Protein AF-A0A3C0MHI8-F1 (afdb_monomer)

Solvent-accessible surface area (backbone atoms only — not comparable to full-atom values): 13900 Å² total; per-residue (Å²): 132,86,78,84,75,55,67,68,89,82,46,74,68,57,52,53,50,51,51,52,52,51,48,51,51,51,50,50,35,52,46,43,55,56,46,46,33,76,76,32,76,75,51,56,74,52,56,72,67,58,42,49,32,51,25,28,45,53,48,22,56,50,43,48,51,53,61,63,41,38,61,28,46,33,71,72,36,72,86,34,42,72,59,50,74,49,43,63,60,55,48,36,50,30,37,54,37,38,47,49,18,53,54,50,44,42,50,74,77,23,62,86,48,97,51,58,46,80,57,36,52,68,56,78,52,56,35,81,86,39,78,90,34,38,43,31,57,47,32,43,52,54,22,49,53,50,40,47,55,48,42,75,50,59,34,52,59,43,64,75,72,47,52,73,67,57,52,50,54,58,62,56,44,54,61,55,28,48,54,28,42,54,49,20,52,51,44,47,39,66,67,47,96,67,76,42,62,60,59,44,50,53,51,53,48,51,48,52,49,49,52,46,43,46,50,52,30,49,65,72,42,40,68,60,51,53,50,53,53,47,39,50,73,74,70,49,76,90,86,67,61,75,87,76,55,67,84,93,65,88,125

Structure (mmCIF, N/CA/C/O backbone):
data_AF-A0A3C0MHI8-F1
#
_entry.id   AF-A0A3C0MHI8-F1
#
loop_
_atom_site.group_PDB
_atom_site.id
_atom_site.type_symbol
_atom_site.label_atom_id
_atom_site.label_alt_id
_atom_site.label_comp_id
_atom_site.label_asym_id
_atom_site.label_entity_id
_atom_site.label_seq_id
_atom_site.pdbx_PDB_ins_code
_atom_site.Cartn_x
_atom_site.Cartn_y
_atom_site.Cartn_z
_atom_site.occupancy
_atom_site.B_iso_or_equiv
_atom_site.auth_seq_id
_atom_site.auth_comp_id
_atom_site.auth_asym_id
_atom_site.auth_atom_id
_atom_site.pdbx_PDB_model_num
ATOM 1 N N . MET A 1 1 ? -19.779 -29.620 17.148 1.00 41.47 1 MET A N 1
ATOM 2 C CA . MET A 1 1 ? -20.504 -28.854 16.112 1.00 41.47 1 MET A CA 1
ATOM 3 C C . MET A 1 1 ? -19.468 -28.251 15.181 1.00 41.47 1 MET A C 1
ATOM 5 O O . MET A 1 1 ? -18.627 -27.506 15.665 1.00 41.47 1 MET A O 1
ATOM 9 N N . ALA A 1 2 ? -19.455 -28.626 13.901 1.00 49.22 2 ALA A N 1
ATOM 10 C CA . ALA A 1 2 ? -18.571 -27.992 12.925 1.00 49.22 2 ALA A CA 1
ATOM 11 C C . ALA A 1 2 ? -19.056 -26.552 12.715 1.00 49.22 2 ALA A C 1
ATOM 13 O O . ALA A 1 2 ? -20.189 -26.343 12.285 1.00 49.22 2 ALA A O 1
ATOM 14 N N . ALA A 1 3 ? -18.247 -25.563 13.089 1.00 61.94 3 ALA A N 1
ATOM 15 C CA . ALA A 1 3 ? -18.575 -24.169 12.831 1.00 61.94 3 ALA A CA 1
ATOM 16 C C . ALA A 1 3 ? -18.637 -23.953 11.310 1.00 61.94 3 ALA A C 1
ATOM 18 O O . ALA A 1 3 ? -17.661 -24.193 10.602 1.00 61.94 3 ALA A O 1
ATOM 19 N N . THR A 1 4 ? -19.783 -23.518 10.785 1.00 74.00 4 THR A N 1
ATOM 20 C CA . THR A 1 4 ? -19.895 -23.072 9.391 1.00 74.00 4 THR A CA 1
ATOM 21 C C . THR A 1 4 ? -19.130 -21.765 9.227 1.00 74.00 4 THR A C 1
ATOM 23 O O . THR A 1 4 ? -19.640 -20.692 9.553 1.00 74.00 4 THR A O 1
ATOM 26 N N . TYR A 1 5 ? -17.898 -21.849 8.731 1.00 73.19 5 TYR A N 1
ATOM 27 C CA . TYR A 1 5 ? -17.107 -20.675 8.384 1.00 73.19 5 TYR A CA 1
ATOM 28 C C . TYR A 1 5 ? -17.676 -20.022 7.121 1.00 73.19 5 TYR A C 1
ATOM 30 O O . TYR A 1 5 ? -17.766 -20.649 6.067 1.00 73.19 5 TYR A O 1
ATOM 38 N N . LYS A 1 6 ? -18.040 -18.742 7.216 1.00 76.25 6 LYS A N 1
ATOM 39 C CA . LYS A 1 6 ? -18.243 -17.885 6.044 1.00 76.25 6 LYS A CA 1
ATOM 40 C C . LYS A 1 6 ? -16.972 -17.075 5.839 1.00 76.25 6 LYS A C 1
ATOM 42 O O . LYS A 1 6 ? -16.498 -16.451 6.780 1.00 76.25 6 LYS A O 1
ATOM 47 N N . ALA A 1 7 ? -16.431 -17.081 4.621 1.00 73.44 7 ALA A N 1
ATOM 48 C CA . ALA A 1 7 ? -15.227 -16.311 4.304 1.00 73.44 7 ALA A CA 1
ATOM 49 C C . ALA A 1 7 ? -15.448 -14.806 4.533 1.00 73.44 7 ALA A C 1
ATOM 51 O O . ALA A 1 7 ? -14.591 -14.135 5.105 1.00 73.44 7 ALA A O 1
ATOM 52 N N . ILE A 1 8 ? -16.619 -14.301 4.120 1.00 81.06 8 ILE A N 1
ATOM 53 C CA . ILE A 1 8 ? -17.026 -12.904 4.279 1.00 81.06 8 ILE A CA 1
ATOM 54 C C . ILE A 1 8 ? -18.501 -12.853 4.693 1.00 81.06 8 ILE A C 1
ATOM 56 O O . ILE A 1 8 ? -19.385 -13.344 3.987 1.00 81.06 8 ILE A O 1
ATOM 60 N N . GLY A 1 9 ? -18.790 -12.220 5.831 1.00 83.69 9 GLY A N 1
ATOM 61 C CA . GLY A 1 9 ? -20.155 -11.850 6.215 1.00 83.69 9 GLY A CA 1
ATOM 62 C C . GLY A 1 9 ? -20.641 -10.628 5.433 1.00 83.69 9 GLY A C 1
ATOM 63 O O . GLY A 1 9 ? -20.550 -9.512 5.950 1.00 83.69 9 GLY A O 1
ATOM 64 N N . TRP A 1 10 ? -21.093 -10.827 4.192 1.00 88.94 10 TRP A N 1
ATOM 65 C CA . TRP A 1 10 ? -21.582 -9.759 3.312 1.00 88.94 10 TRP A CA 1
ATOM 66 C C . TRP A 1 10 ? -22.812 -9.048 3.884 1.00 88.94 10 TRP A C 1
ATOM 68 O O . TRP A 1 10 ? -23.744 -9.676 4.380 1.00 88.94 10 TRP A O 1
ATOM 78 N N . ASN A 1 11 ? -22.815 -7.720 3.787 1.00 92.06 11 ASN A N 1
ATOM 79 C CA . ASN A 1 11 ? -23.959 -6.867 4.093 1.00 92.06 11 ASN A CA 1
ATOM 80 C C . ASN A 1 11 ? -23.954 -5.652 3.149 1.00 92.06 11 ASN A C 1
ATOM 82 O O . ASN A 1 11 ? -22.957 -5.393 2.472 1.00 92.06 11 ASN A O 1
ATOM 86 N N . ARG A 1 12 ? -25.050 -4.886 3.120 1.00 92.56 12 ARG A N 1
ATOM 87 C CA . ARG A 1 12 ? -25.186 -3.727 2.222 1.00 92.56 12 ARG A CA 1
ATOM 88 C C . ARG A 1 12 ? -24.066 -2.691 2.397 1.00 92.56 12 ARG A C 1
ATOM 90 O O . ARG A 1 12 ? -23.592 -2.153 1.405 1.00 92.56 12 ARG A O 1
ATOM 97 N N . HIS A 1 13 ? -23.623 -2.437 3.628 1.00 90.31 13 HIS A N 1
ATOM 98 C CA . HIS A 1 13 ? -22.564 -1.463 3.913 1.00 90.31 13 HIS A CA 1
ATOM 99 C C . HIS A 1 13 ? -21.211 -1.898 3.341 1.00 90.31 13 HIS A C 1
ATOM 101 O O . HIS A 1 13 ? -20.532 -1.082 2.729 1.00 90.31 13 HIS A O 1
ATOM 107 N N . LYS A 1 14 ? -20.846 -3.180 3.477 1.00 91.88 14 LYS A N 1
ATOM 108 C CA . LYS A 1 14 ? -19.620 -3.745 2.889 1.00 91.88 14 LYS A CA 1
ATOM 109 C C . LYS A 1 14 ? -19.639 -3.683 1.368 1.00 91.88 14 LYS A C 1
ATOM 111 O O . LYS A 1 14 ? -18.651 -3.296 0.768 1.00 91.88 14 LYS A O 1
ATOM 116 N N . VAL A 1 15 ? -20.780 -4.001 0.754 1.00 93.81 15 VAL A N 1
ATOM 117 C CA . VAL A 1 15 ? -20.927 -3.921 -0.706 1.00 93.81 15 VAL A CA 1
ATOM 118 C C . VAL A 1 15 ? -20.762 -2.482 -1.195 1.00 93.81 15 VAL A C 1
ATOM 120 O O . VAL A 1 15 ? -20.009 -2.245 -2.129 1.00 93.81 15 VAL A O 1
ATOM 123 N N . ILE A 1 16 ? -21.420 -1.509 -0.554 1.00 94.75 16 ILE A N 1
ATOM 124 C CA . ILE A 1 16 ? -21.272 -0.089 -0.916 1.00 94.75 16 ILE A CA 1
ATOM 125 C C . ILE A 1 16 ? -19.822 0.366 -0.731 1.00 94.75 16 ILE A C 1
ATOM 127 O O . ILE A 1 16 ? -19.279 1.041 -1.600 1.00 94.75 16 ILE A O 1
ATOM 131 N N . TYR A 1 17 ? -19.195 -0.020 0.380 1.00 94.12 17 TYR A N 1
ATOM 132 C CA . TYR A 1 17 ? -17.798 0.291 0.656 1.00 94.12 17 TYR A CA 1
ATOM 133 C C . TYR A 1 17 ? -16.868 -0.242 -0.442 1.00 94.12 17 TYR A C 1
ATOM 135 O O . TYR A 1 17 ? -16.081 0.524 -0.996 1.00 94.12 17 TYR A O 1
ATOM 143 N N . ASP A 1 18 ? -17.007 -1.519 -0.805 1.00 95.31 18 ASP A N 1
ATOM 144 C CA . ASP A 1 18 ? -16.190 -2.154 -1.840 1.00 95.31 18 ASP A CA 1
ATOM 145 C C . ASP A 1 18 ? -16.431 -1.518 -3.214 1.00 95.31 18 ASP A C 1
ATOM 147 O O . ASP A 1 18 ? -15.477 -1.268 -3.944 1.00 95.31 18 ASP A O 1
ATOM 151 N N . LEU A 1 19 ? -17.679 -1.178 -3.553 1.00 96.88 19 LEU A N 1
ATOM 152 C CA . LEU A 1 19 ? -18.002 -0.476 -4.799 1.00 96.88 19 LEU A CA 1
ATOM 153 C C . LEU A 1 19 ? -17.362 0.915 -4.863 1.00 96.88 19 LEU A C 1
ATOM 155 O O . LEU A 1 19 ? -16.818 1.282 -5.903 1.00 96.88 19 LEU A O 1
ATOM 159 N N . ILE A 1 20 ? -17.395 1.682 -3.768 1.00 96.56 20 ILE A N 1
ATOM 160 C CA . ILE A 1 20 ? -16.737 2.995 -3.695 1.00 96.56 20 ILE A CA 1
ATOM 161 C C . ILE A 1 20 ? -15.225 2.831 -3.854 1.00 96.56 20 ILE A C 1
ATOM 163 O O . ILE A 1 20 ? -14.617 3.552 -4.642 1.00 96.56 20 ILE A O 1
ATOM 167 N N . ALA A 1 21 ? -14.622 1.871 -3.148 1.00 96.62 21 ALA A N 1
ATOM 168 C CA . ALA A 1 21 ? -13.187 1.622 -3.216 1.00 96.62 21 ALA A CA 1
ATOM 169 C C . ALA A 1 21 ? -12.750 1.194 -4.628 1.00 96.62 21 ALA A C 1
ATOM 171 O O . ALA A 1 21 ? -11.807 1.762 -5.175 1.00 96.62 21 ALA A O 1
ATOM 172 N N . LEU A 1 22 ? -13.475 0.263 -5.257 1.00 97.88 22 LEU A N 1
ATOM 173 C CA . LEU A 1 22 ? -13.226 -0.180 -6.632 1.00 97.88 22 LEU A CA 1
ATOM 174 C C . LEU A 1 22 ? -13.403 0.953 -7.645 1.00 97.88 22 LEU A C 1
ATOM 176 O O . LEU A 1 22 ? -12.579 1.105 -8.543 1.00 97.88 22 LEU A O 1
ATOM 180 N N . THR A 1 23 ? -14.439 1.780 -7.481 1.00 98.19 23 THR A N 1
ATOM 181 C CA . THR A 1 23 ? -14.654 2.958 -8.333 1.00 98.19 23 THR A CA 1
ATOM 182 C C . THR A 1 23 ? -13.503 3.949 -8.178 1.00 98.19 23 THR A C 1
ATOM 184 O O . THR A 1 23 ? -12.984 4.434 -9.176 1.00 98.19 23 THR A O 1
ATOM 187 N N . GLY A 1 24 ? -13.050 4.209 -6.948 1.00 98.00 24 GLY A N 1
ATOM 188 C CA . GLY A 1 24 ? -11.897 5.068 -6.677 1.00 98.00 24 GLY A CA 1
ATOM 189 C C . GLY A 1 24 ? -10.612 4.554 -7.330 1.00 98.00 24 GLY A C 1
ATOM 190 O O . GLY A 1 24 ? -9.899 5.333 -7.953 1.00 98.00 24 GLY A O 1
ATOM 191 N N . VAL A 1 25 ? -10.353 3.244 -7.263 1.00 98.44 25 VAL A N 1
ATOM 192 C CA . VAL A 1 25 ? -9.218 2.608 -7.955 1.00 98.44 25 VAL A CA 1
ATOM 193 C C . VAL A 1 25 ? -9.339 2.751 -9.472 1.00 98.44 25 VAL A C 1
ATOM 195 O O . VAL A 1 25 ? -8.381 3.166 -10.120 1.00 98.44 25 VAL A O 1
ATOM 198 N N . GLY A 1 26 ? -10.513 2.471 -10.043 1.00 98.12 26 GLY A N 1
ATOM 199 C CA . GLY A 1 26 ? -10.755 2.617 -11.480 1.00 98.12 26 GLY A CA 1
ATOM 200 C C . GLY A 1 26 ? -10.576 4.057 -11.966 1.00 98.12 26 GLY A C 1
ATOM 201 O O . GLY A 1 26 ? -9.922 4.284 -12.982 1.00 98.12 26 GLY A O 1
ATOM 202 N N . LEU A 1 27 ? -11.091 5.035 -11.214 1.00 98.25 27 LEU A N 1
ATOM 203 C CA . LEU A 1 27 ? -10.912 6.460 -11.502 1.00 98.25 27 LEU A CA 1
ATOM 204 C C . LEU A 1 27 ? -9.451 6.893 -11.369 1.00 98.25 27 LEU A C 1
ATOM 206 O O . LEU A 1 27 ? -8.978 7.655 -12.206 1.00 98.25 27 LEU A O 1
ATOM 210 N N . TYR A 1 28 ? -8.730 6.400 -10.358 1.00 97.62 28 TYR A N 1
ATOM 211 C CA . TYR A 1 28 ? -7.308 6.693 -10.189 1.00 97.62 28 TYR A CA 1
ATOM 212 C C . TYR A 1 28 ? -6.501 6.171 -11.379 1.00 97.62 28 TYR A C 1
ATOM 214 O O . TYR A 1 28 ? -5.759 6.930 -11.992 1.00 97.62 28 TYR A O 1
ATOM 222 N N . ILE A 1 29 ? -6.669 4.894 -11.738 1.00 97.25 29 ILE A N 1
ATOM 223 C CA . ILE A 1 29 ? -5.927 4.265 -12.839 1.00 97.25 29 ILE A CA 1
ATOM 224 C C . ILE A 1 29 ? -6.293 4.920 -14.175 1.00 97.25 29 ILE A C 1
ATOM 226 O O . ILE A 1 29 ? -5.404 5.312 -14.926 1.00 97.25 29 ILE A O 1
ATOM 230 N N . GLY A 1 30 ? -7.587 5.090 -14.462 1.00 96.19 30 GLY A N 1
ATOM 231 C CA . GLY A 1 30 ? -8.049 5.727 -15.697 1.00 96.19 30 GLY A CA 1
ATOM 232 C C . GLY A 1 30 ? -7.589 7.181 -15.805 1.00 96.19 30 GLY A C 1
ATOM 233 O O . GLY A 1 30 ? -7.082 7.593 -16.845 1.00 96.19 30 GLY A O 1
ATOM 234 N N . GLY A 1 31 ? -7.688 7.937 -14.709 1.00 95.88 31 GLY A N 1
ATOM 235 C CA . GLY A 1 31 ? -7.167 9.296 -14.620 1.00 95.88 31 GLY A CA 1
ATOM 236 C C . GLY A 1 31 ? -5.658 9.347 -14.841 1.00 95.88 31 GLY A C 1
ATOM 237 O O . GLY A 1 31 ? -5.197 10.174 -15.615 1.00 95.88 31 GLY A O 1
ATOM 238 N N . PHE A 1 32 ? -4.890 8.437 -14.241 1.00 93.56 32 PHE A N 1
ATOM 239 C CA . PHE A 1 32 ? -3.441 8.373 -14.426 1.00 93.56 32 PHE A CA 1
ATOM 240 C C . PHE A 1 32 ? -3.069 8.110 -15.890 1.00 93.56 32 PHE A C 1
ATOM 242 O O . PHE A 1 32 ? -2.252 8.837 -16.450 1.00 93.56 32 PHE A O 1
ATOM 249 N N . VAL A 1 33 ? -3.690 7.115 -16.527 1.00 93.56 33 VAL A N 1
ATOM 250 C CA . VAL A 1 33 ? -3.387 6.728 -17.916 1.00 93.56 33 VAL A CA 1
ATOM 251 C C . VAL A 1 33 ? -3.787 7.818 -18.915 1.00 93.56 33 VAL A C 1
ATOM 253 O O . VAL A 1 33 ? -3.096 8.005 -19.910 1.00 93.56 33 VAL A O 1
ATOM 256 N N . VAL A 1 34 ? -4.868 8.561 -18.655 1.00 93.00 34 VAL A N 1
ATOM 257 C CA . VAL A 1 34 ? -5.340 9.635 -19.547 1.00 93.00 34 VAL A CA 1
ATOM 258 C C . VAL A 1 34 ? -4.605 10.951 -19.298 1.00 93.00 34 VAL A C 1
ATOM 260 O O . VAL A 1 34 ? -4.134 11.582 -20.239 1.00 93.00 34 VAL A O 1
ATOM 263 N N . LEU A 1 35 ? -4.489 11.387 -18.042 1.00 91.81 35 LEU A N 1
ATOM 264 C CA . LEU A 1 35 ? -3.952 12.708 -17.709 1.00 91.81 35 LEU A CA 1
ATOM 265 C C . LEU A 1 35 ? -2.431 12.775 -17.858 1.00 91.81 35 LEU A C 1
ATOM 267 O O . LEU A 1 35 ? -1.922 13.807 -18.281 1.00 91.81 35 LEU A O 1
ATOM 271 N N . THR A 1 36 ? -1.699 11.700 -17.552 1.00 89.31 36 THR A N 1
ATOM 272 C CA . THR A 1 36 ? -0.228 11.686 -17.649 1.00 89.31 36 THR A CA 1
ATOM 273 C C . THR A 1 36 ? 0.285 12.076 -19.042 1.00 89.31 36 THR A C 1
ATOM 275 O O . THR A 1 36 ? 1.067 13.026 -19.113 1.00 89.31 36 THR A O 1
ATOM 278 N N . PRO A 1 37 ? -0.157 11.448 -20.149 1.00 88.44 37 PRO A N 1
ATOM 279 C CA . PRO A 1 37 ? 0.274 11.845 -21.491 1.00 88.44 37 PRO A CA 1
ATOM 280 C C . PRO A 1 37 ? -0.297 13.201 -21.939 1.00 88.44 37 PRO A C 1
ATOM 282 O O . PRO A 1 37 ? 0.320 13.878 -22.756 1.00 88.44 37 PRO A O 1
ATOM 285 N N . MET A 1 38 ? -1.449 13.632 -21.406 1.00 89.75 38 MET A N 1
ATOM 286 C CA . MET A 1 38 ? -2.011 14.959 -21.709 1.00 89.75 38 MET A CA 1
ATOM 287 C C . MET A 1 38 ? -1.215 16.100 -21.068 1.00 89.75 38 MET A C 1
ATOM 289 O O . MET A 1 38 ? -1.146 17.191 -21.630 1.00 89.75 38 MET A O 1
ATOM 293 N N . LEU A 1 39 ? -0.654 15.865 -19.881 1.00 86.88 39 LEU A N 1
ATOM 294 C CA . LEU A 1 39 ? 0.070 16.869 -19.103 1.00 86.88 39 LEU A CA 1
ATOM 295 C C . LEU A 1 39 ? 1.582 16.832 -19.352 1.00 86.88 39 LEU A C 1
ATOM 297 O O . LEU A 1 39 ? 2.243 17.848 -19.158 1.00 86.88 39 LEU A O 1
ATOM 301 N N . ASN A 1 40 ? 2.122 15.695 -19.804 1.00 82.75 40 ASN A N 1
ATOM 302 C CA . ASN A 1 40 ? 3.547 15.506 -20.060 1.00 82.75 40 ASN A CA 1
ATOM 303 C C . ASN A 1 40 ? 3.770 15.011 -21.500 1.00 82.75 40 ASN A C 1
ATOM 305 O O . ASN A 1 40 ? 3.592 13.820 -21.766 1.00 82.75 40 ASN A O 1
ATOM 309 N N . PRO A 1 41 ? 4.207 15.886 -22.427 1.00 76.56 41 PRO A N 1
ATOM 310 C CA . PRO A 1 41 ? 4.440 15.521 -23.827 1.00 76.56 41 PRO A CA 1
ATOM 311 C C . PRO A 1 41 ? 5.445 14.377 -24.019 1.00 76.56 41 PRO A C 1
ATOM 313 O O . PRO A 1 41 ? 5.330 13.612 -24.971 1.00 76.56 41 PRO A O 1
ATOM 316 N N . GLU A 1 42 ? 6.409 14.222 -23.109 1.00 75.06 42 GLU A N 1
ATOM 317 C CA . GLU A 1 42 ? 7.357 13.100 -23.130 1.00 75.06 42 GLU A CA 1
ATOM 318 C C . GLU A 1 42 ? 6.672 11.764 -22.814 1.00 75.06 42 GLU A C 1
ATOM 320 O O . GLU A 1 42 ? 6.948 10.759 -23.467 1.00 75.06 42 GLU A O 1
ATOM 325 N N . ALA A 1 43 ? 5.705 11.768 -21.890 1.00 74.06 43 ALA A N 1
ATOM 326 C CA . ALA A 1 43 ? 4.937 10.583 -21.525 1.00 74.06 43 ALA A CA 1
ATOM 327 C C . ALA A 1 43 ? 3.916 10.171 -22.598 1.00 74.06 43 ALA A C 1
ATOM 329 O O . ALA A 1 43 ? 3.446 9.035 -22.586 1.00 74.06 43 ALA A O 1
ATOM 330 N N . ALA A 1 44 ? 3.588 11.056 -23.547 1.00 71.31 44 ALA A N 1
ATOM 331 C CA . ALA A 1 44 ? 2.753 10.712 -24.699 1.00 71.31 44 ALA A CA 1
ATOM 332 C C . ALA A 1 44 ? 3.424 9.693 -25.640 1.00 71.31 44 ALA A C 1
ATOM 334 O O . ALA A 1 44 ? 2.730 9.014 -26.393 1.00 71.31 44 ALA A O 1
ATOM 335 N N . ASN A 1 45 ? 4.755 9.563 -25.576 1.00 74.38 45 ASN A N 1
ATOM 336 C CA . ASN A 1 45 ? 5.517 8.577 -26.346 1.00 74.38 45 ASN A CA 1
ATOM 337 C C . ASN A 1 45 ? 5.737 7.255 -25.586 1.00 74.38 45 ASN A C 1
ATOM 339 O O . ASN A 1 45 ? 6.313 6.319 -26.140 1.00 74.38 45 ASN A O 1
ATOM 343 N N . THR A 1 46 ? 5.297 7.166 -24.328 1.00 83.75 46 THR A N 1
ATOM 344 C CA . THR A 1 46 ? 5.394 5.948 -23.517 1.00 83.75 46 THR A CA 1
ATOM 345 C C . THR A 1 46 ? 4.336 4.939 -23.952 1.00 83.75 46 THR A C 1
ATOM 347 O O . THR A 1 46 ? 3.196 5.304 -24.245 1.00 83.75 46 THR A O 1
ATOM 350 N N . SER A 1 47 ? 4.690 3.651 -23.977 1.00 88.88 47 SER A N 1
ATOM 351 C CA . SER A 1 47 ? 3.725 2.617 -24.347 1.00 88.88 47 SER A CA 1
ATOM 352 C C . SER A 1 47 ? 2.569 2.543 -23.328 1.00 88.88 47 SER A C 1
ATOM 354 O O . SER A 1 47 ? 2.788 2.742 -22.124 1.00 88.88 47 SER A O 1
ATOM 356 N N . PRO A 1 48 ? 1.331 2.247 -23.768 1.00 89.88 48 PRO A N 1
ATOM 357 C CA . PRO A 1 48 ? 0.184 2.134 -22.868 1.00 89.88 48 PRO A CA 1
ATOM 358 C C . PRO A 1 48 ? 0.388 1.108 -21.746 1.00 89.88 48 PRO A C 1
ATOM 360 O O . PRO A 1 48 ? -0.107 1.295 -20.637 1.00 89.88 48 PRO A O 1
ATOM 363 N N . GLU A 1 49 ? 1.135 0.037 -22.010 1.00 92.50 49 GLU A N 1
ATOM 364 C CA . GLU A 1 49 ? 1.425 -1.024 -21.048 1.00 92.50 49 GLU A CA 1
ATOM 365 C C . GLU A 1 49 ? 2.283 -0.513 -19.890 1.00 92.50 49 GLU A C 1
ATOM 367 O O . GLU A 1 49 ? 1.959 -0.779 -18.732 1.00 92.50 49 GLU A O 1
ATOM 372 N N . ILE A 1 50 ? 3.318 0.284 -20.184 1.00 91.56 50 ILE A N 1
ATOM 373 C CA . ILE A 1 50 ? 4.155 0.919 -19.158 1.00 91.56 50 ILE A CA 1
ATOM 374 C C . ILE A 1 50 ? 3.309 1.895 -18.334 1.00 91.56 50 ILE A C 1
ATOM 376 O O . ILE A 1 50 ? 3.360 1.853 -17.108 1.00 91.56 50 ILE A O 1
ATOM 380 N N . LEU A 1 51 ? 2.454 2.705 -18.974 1.00 92.38 51 LEU A N 1
ATOM 381 C CA . LEU A 1 51 ? 1.554 3.616 -18.254 1.00 92.38 51 LEU A CA 1
ATOM 382 C C . LEU A 1 51 ? 0.604 2.872 -17.307 1.00 92.38 51 LEU A C 1
ATOM 384 O O . LEU A 1 51 ? 0.372 3.336 -16.191 1.00 92.38 51 LEU A O 1
ATOM 388 N N . VAL A 1 52 ? 0.074 1.717 -17.715 1.00 95.62 52 VAL A N 1
ATOM 389 C CA . VAL A 1 52 ? -0.777 0.878 -16.857 1.00 95.62 52 VAL A CA 1
ATOM 390 C C . VAL A 1 52 ? 0.022 0.277 -15.697 1.00 95.62 52 VAL A C 1
ATOM 392 O O . VAL A 1 52 ? -0.463 0.294 -14.564 1.00 95.62 52 VAL A O 1
ATOM 395 N N . ILE A 1 53 ? 1.245 -0.208 -15.937 1.00 95.75 53 ILE A N 1
ATOM 396 C CA . ILE A 1 53 ? 2.133 -0.723 -14.881 1.00 95.75 53 ILE A CA 1
ATOM 397 C C . ILE A 1 53 ? 2.428 0.371 -13.848 1.00 95.75 53 ILE A C 1
ATOM 399 O O . ILE A 1 53 ? 2.278 0.128 -12.645 1.00 95.75 53 ILE A O 1
ATOM 403 N N . SER A 1 54 ? 2.782 1.577 -14.301 1.00 93.19 54 S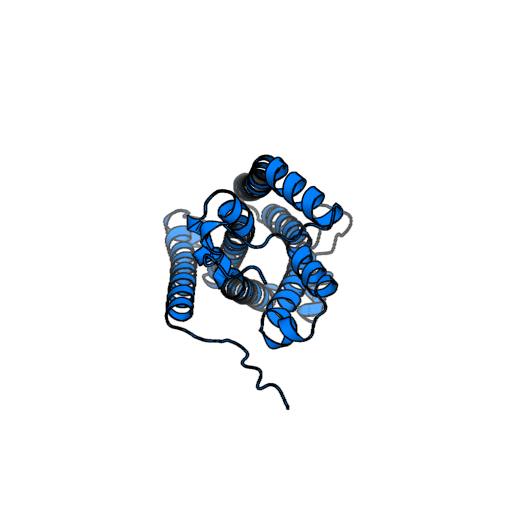ER A N 1
ATOM 404 C CA . SER A 1 54 ? 3.035 2.736 -13.440 1.00 93.19 54 SER A CA 1
ATOM 405 C C . SER A 1 54 ? 1.774 3.170 -12.689 1.00 93.19 54 SER A C 1
ATOM 407 O O . SER A 1 54 ? 1.839 3.415 -11.485 1.00 93.19 54 SER A O 1
ATOM 409 N N . ALA A 1 55 ? 0.610 3.188 -13.348 1.00 95.94 55 ALA A N 1
ATOM 410 C CA . ALA A 1 55 ? -0.668 3.522 -12.719 1.00 95.94 55 ALA A CA 1
ATOM 411 C C . ALA A 1 55 ? -1.033 2.538 -11.599 1.00 95.94 55 ALA A C 1
ATOM 413 O O . ALA A 1 55 ? -1.449 2.959 -10.520 1.00 95.94 55 ALA A O 1
ATOM 414 N N . LEU A 1 56 ? -0.857 1.232 -11.831 1.00 98.31 56 LEU A N 1
ATOM 415 C CA . LEU A 1 56 ? -1.093 0.195 -10.824 1.00 98.31 56 LEU A CA 1
ATOM 416 C C . LEU A 1 56 ? -0.126 0.335 -9.643 1.00 98.31 56 LEU A C 1
ATOM 418 O O . LEU A 1 56 ? -0.563 0.270 -8.495 1.00 98.31 56 LEU A O 1
ATOM 422 N N . GLY A 1 57 ? 1.162 0.575 -9.909 1.00 96.69 57 GLY A N 1
ATOM 423 C CA . GLY A 1 57 ? 2.177 0.776 -8.871 1.00 96.69 57 GLY A CA 1
ATOM 424 C C . GLY A 1 57 ? 1.890 2.007 -8.009 1.00 96.69 57 GLY A C 1
ATOM 425 O O . GLY A 1 57 ? 1.832 1.913 -6.781 1.00 96.69 57 GLY A O 1
ATOM 426 N N . ALA A 1 58 ? 1.608 3.146 -8.647 1.00 95.50 58 ALA A N 1
ATOM 427 C CA . ALA A 1 58 ? 1.249 4.390 -7.971 1.00 95.50 58 ALA A CA 1
ATOM 428 C C . ALA A 1 58 ? -0.062 4.255 -7.176 1.00 95.50 58 ALA A C 1
ATOM 430 O O . ALA A 1 58 ? -0.135 4.679 -6.020 1.00 95.50 58 ALA A O 1
ATOM 431 N N . CYS A 1 59 ? -1.078 3.597 -7.748 1.00 98.12 59 CYS A N 1
ATOM 432 C CA . CYS A 1 59 ? -2.349 3.341 -7.075 1.00 98.12 59 CYS A CA 1
ATOM 433 C C . CYS A 1 59 ? -2.167 2.441 -5.848 1.00 98.12 59 CYS A C 1
ATOM 435 O O . CYS A 1 59 ? -2.689 2.754 -4.780 1.00 98.12 59 CYS A O 1
ATOM 437 N N . ALA A 1 60 ? -1.391 1.359 -5.963 1.00 98.38 60 ALA A N 1
ATOM 438 C CA . ALA A 1 60 ? -1.080 0.480 -4.840 1.00 98.38 60 ALA A CA 1
ATOM 439 C C . ALA A 1 60 ? -0.343 1.238 -3.726 1.00 98.38 60 ALA A C 1
ATOM 441 O O . ALA A 1 60 ? -0.724 1.156 -2.558 1.00 98.38 60 ALA A O 1
ATOM 442 N N . PHE A 1 61 ? 0.673 2.032 -4.067 1.00 97.44 61 PHE A N 1
ATOM 443 C CA . PHE A 1 61 ? 1.414 2.801 -3.071 1.00 97.44 61 PHE A CA 1
ATOM 444 C C . PHE A 1 61 ? 0.534 3.856 -2.383 1.00 97.44 61 PHE A C 1
ATOM 446 O O . PHE A 1 61 ? 0.583 4.008 -1.159 1.00 97.44 61 PHE A O 1
ATOM 453 N N . PHE A 1 62 ? -0.342 4.525 -3.136 1.00 97.12 62 PHE A N 1
ATOM 454 C CA . PHE A 1 62 ? -1.340 5.443 -2.588 1.00 97.12 62 PHE A CA 1
ATOM 455 C C . PHE A 1 62 ? -2.343 4.730 -1.666 1.00 97.12 62 PHE A C 1
ATOM 457 O O . PHE A 1 62 ? -2.577 5.174 -0.542 1.00 97.12 62 PHE A O 1
ATOM 464 N N . LEU A 1 63 ? -2.894 3.589 -2.090 1.00 97.56 63 LEU A N 1
ATOM 465 C CA . LEU A 1 63 ? -3.795 2.775 -1.271 1.00 97.56 63 LEU A CA 1
ATOM 466 C C . LEU A 1 63 ? -3.135 2.334 0.037 1.00 97.56 63 LEU A C 1
ATOM 468 O O . LEU A 1 63 ? -3.796 2.331 1.073 1.00 97.56 63 LEU A O 1
ATOM 472 N N . LEU A 1 64 ? -1.841 2.003 0.023 1.00 97.81 64 LEU A N 1
ATOM 473 C CA . LEU A 1 64 ? -1.103 1.664 1.238 1.00 97.81 64 LEU A CA 1
ATOM 474 C C . LEU A 1 64 ? -1.045 2.840 2.220 1.00 97.81 64 LEU A C 1
ATOM 476 O O . LEU A 1 64 ? -1.283 2.637 3.411 1.00 97.81 64 LEU A O 1
ATOM 480 N N . HIS A 1 65 ? -0.816 4.066 1.741 1.00 97.75 65 HIS A N 1
ATOM 481 C CA . HIS A 1 65 ? -0.886 5.263 2.587 1.00 97.75 65 HIS A CA 1
ATOM 482 C C . HIS A 1 65 ? -2.282 5.448 3.177 1.00 97.75 65 HIS A C 1
ATOM 484 O O . HIS A 1 65 ? -2.411 5.687 4.377 1.00 97.75 65 HIS A O 1
ATOM 490 N N . VAL A 1 66 ? -3.331 5.279 2.363 1.00 96.81 66 VAL A N 1
ATOM 491 C CA . VAL A 1 66 ? -4.713 5.331 2.853 1.00 96.81 66 VAL A CA 1
ATOM 492 C C . VAL A 1 66 ? -4.905 4.293 3.956 1.00 96.81 66 VAL A C 1
ATOM 494 O O . VAL A 1 66 ? -5.308 4.662 5.052 1.00 96.81 66 VAL A O 1
ATOM 497 N N . VAL A 1 67 ? -4.551 3.025 3.722 1.00 96.56 67 VAL A N 1
ATOM 498 C CA . VAL A 1 67 ? -4.690 1.932 4.701 1.00 96.56 67 VAL A CA 1
ATOM 499 C C . VAL A 1 67 ? -3.962 2.238 6.014 1.00 96.56 67 VAL A C 1
ATOM 501 O O . VAL A 1 67 ? -4.543 2.044 7.085 1.00 96.56 67 VAL A O 1
ATOM 504 N N . LEU A 1 68 ? -2.724 2.735 5.947 1.00 97.19 68 LEU A N 1
ATOM 505 C CA . LEU A 1 68 ? -1.926 3.083 7.126 1.00 97.19 68 LEU A CA 1
ATOM 506 C C . LEU A 1 68 ? -2.500 4.288 7.883 1.00 97.19 68 LEU A C 1
ATOM 508 O O . LEU A 1 68 ? -2.486 4.293 9.111 1.00 97.19 68 LEU A O 1
ATOM 512 N N . ALA A 1 69 ? -3.086 5.262 7.184 1.00 97.62 69 ALA A N 1
ATOM 513 C CA . ALA A 1 69 ? -3.684 6.443 7.801 1.00 97.62 69 ALA A CA 1
ATOM 514 C C . ALA A 1 69 ? -4.981 6.142 8.578 1.00 97.62 69 ALA A C 1
ATOM 516 O O . ALA A 1 69 ? -5.285 6.836 9.548 1.00 97.62 69 ALA A O 1
ATOM 517 N N . ILE A 1 70 ? -5.746 5.104 8.209 1.00 95.94 70 ILE A N 1
ATOM 518 C CA . ILE A 1 70 ? -7.056 4.805 8.830 1.00 95.94 70 ILE A CA 1
ATOM 519 C C . ILE A 1 70 ? -6.946 4.609 10.345 1.00 95.94 70 ILE A C 1
ATOM 521 O O . ILE A 1 70 ? -7.788 5.098 11.096 1.00 95.94 70 ILE A O 1
ATOM 525 N N . GLY A 1 71 ? -5.923 3.880 10.799 1.00 93.94 71 GLY A N 1
ATOM 526 C CA . GLY A 1 71 ? -5.696 3.585 12.216 1.00 93.94 71 GLY A CA 1
ATOM 527 C C . GLY A 1 71 ? -5.540 4.840 13.085 1.00 93.94 71 GLY A C 1
ATOM 528 O O . GLY A 1 71 ? -6.355 5.039 13.989 1.00 93.94 71 GLY A O 1
ATOM 529 N N . PRO A 1 72 ? -4.525 5.689 12.840 1.00 95.69 72 PRO A N 1
ATOM 530 C CA . PRO A 1 72 ? -4.350 6.933 13.580 1.00 95.69 72 PRO A CA 1
ATOM 531 C C . PRO A 1 72 ? -5.524 7.902 13.388 1.00 95.69 72 PRO A C 1
ATOM 533 O O . PRO A 1 72 ? -5.976 8.486 14.368 1.00 95.69 72 PRO A O 1
ATOM 536 N N . LEU A 1 73 ? -6.093 8.022 12.183 1.00 95.88 73 LEU A N 1
ATOM 537 C CA . LEU A 1 73 ? -7.253 8.894 11.953 1.00 95.88 73 LEU A CA 1
ATOM 538 C C . LEU A 1 73 ? -8.469 8.486 12.793 1.00 95.88 73 LEU A C 1
ATOM 540 O O . LEU A 1 73 ? -9.128 9.350 13.365 1.00 95.88 73 LEU A O 1
ATOM 544 N N . ALA A 1 74 ? -8.736 7.186 12.934 1.00 94.44 74 ALA A N 1
ATOM 545 C CA . ALA A 1 74 ? -9.826 6.687 13.772 1.00 94.44 74 ALA A CA 1
ATOM 546 C C . ALA A 1 74 ? -9.594 6.901 15.276 1.00 94.44 74 ALA A C 1
ATOM 548 O O . ALA A 1 74 ? -10.563 6.960 16.029 1.00 94.44 74 ALA A O 1
ATOM 549 N N . ARG A 1 75 ? -8.334 7.037 15.717 1.00 91.50 75 ARG A N 1
ATOM 550 C CA . ARG A 1 75 ? -8.004 7.455 17.092 1.00 91.50 75 ARG A CA 1
ATOM 551 C C . ARG A 1 75 ? -8.225 8.951 17.303 1.00 91.50 75 ARG A C 1
ATOM 553 O O . ARG A 1 75 ? -8.647 9.354 18.378 1.00 91.50 75 ARG A O 1
ATOM 560 N N . LEU A 1 76 ? -7.938 9.762 16.286 1.00 92.31 76 LEU A N 1
ATOM 561 C CA . LEU A 1 76 ? -8.072 11.219 16.346 1.00 92.31 76 LEU A CA 1
ATOM 562 C C . LEU A 1 76 ? -9.518 11.694 16.166 1.00 92.31 76 LEU A C 1
ATOM 564 O O . LEU A 1 76 ? -9.895 12.728 16.710 1.00 92.31 76 LEU A O 1
ATOM 568 N N . SER A 1 77 ? -10.332 10.967 15.398 1.00 93.56 77 SER A N 1
ATOM 569 C CA . SER A 1 77 ? -11.733 11.312 15.174 1.00 93.56 77 SER A CA 1
ATOM 570 C C . SER A 1 77 ? -12.605 10.073 14.932 1.00 93.56 77 SER A C 1
ATOM 572 O O . SER A 1 77 ? -12.293 9.251 14.062 1.00 93.56 77 SER A O 1
ATOM 574 N N . PRO A 1 78 ? -13.766 9.963 15.610 1.00 89.81 78 PRO A N 1
ATOM 575 C CA . PRO A 1 78 ? -14.691 8.847 15.421 1.00 89.81 78 PRO A CA 1
ATOM 576 C C . PRO A 1 78 ? -15.319 8.811 14.017 1.00 89.81 78 PRO A C 1
ATOM 578 O O . PRO A 1 78 ? -15.855 7.779 13.613 1.00 89.81 78 PRO A O 1
ATOM 581 N N . ALA A 1 79 ? -15.216 9.894 13.234 1.00 92.25 79 ALA A N 1
ATOM 582 C CA . ALA A 1 79 ? -15.710 9.948 11.857 1.00 92.25 79 ALA A CA 1
ATOM 583 C C . ALA A 1 79 ? -15.056 8.899 10.935 1.00 92.25 79 ALA A C 1
ATOM 585 O O . ALA A 1 79 ? -15.654 8.498 9.939 1.00 92.25 79 ALA A O 1
ATOM 586 N N . PHE A 1 80 ? -13.858 8.413 11.279 1.00 92.81 80 PHE A N 1
ATOM 587 C CA . PHE A 1 80 ? -13.134 7.404 10.499 1.00 92.81 80 PHE A CA 1
ATOM 588 C C . PHE A 1 80 ? -13.411 5.957 10.946 1.00 92.81 80 PHE A C 1
ATOM 590 O O . PHE A 1 80 ? -12.908 5.017 10.328 1.00 92.81 80 PHE A O 1
ATOM 597 N N . LEU A 1 81 ? -14.250 5.731 11.967 1.00 89.44 81 LEU A N 1
ATOM 598 C CA . LEU A 1 81 ? -14.630 4.382 12.412 1.00 89.44 81 LEU A CA 1
ATOM 599 C C . LEU A 1 81 ? -15.312 3.527 11.324 1.00 89.44 81 LEU A C 1
ATOM 601 O O . LEU A 1 81 ? -14.987 2.338 11.238 1.00 89.44 81 LEU A O 1
ATOM 605 N N . PRO A 1 82 ? -16.187 4.068 10.448 1.00 88.81 82 PRO A N 1
ATOM 606 C CA . PRO A 1 82 ? -16.753 3.289 9.344 1.00 88.81 82 PRO A CA 1
ATOM 607 C C . PRO A 1 82 ? -15.683 2.771 8.372 1.00 88.81 82 PRO A C 1
ATOM 609 O O . PRO A 1 82 ? -15.788 1.658 7.856 1.00 88.81 82 PRO A O 1
ATOM 612 N N . LEU A 1 83 ? -14.627 3.561 8.158 1.00 90.00 83 LEU A N 1
ATOM 613 C CA . LEU A 1 83 ? -13.492 3.195 7.317 1.00 90.00 83 LEU A CA 1
ATOM 614 C C . LEU A 1 83 ? -12.607 2.145 8.014 1.00 90.00 83 LEU A C 1
ATOM 616 O O . LEU A 1 83 ? -12.187 1.169 7.391 1.00 90.00 83 LEU A O 1
ATOM 620 N N . LEU A 1 84 ? -12.411 2.278 9.330 1.00 91.06 84 LEU A N 1
ATOM 621 C CA . LEU A 1 84 ? -11.705 1.296 10.157 1.00 91.06 84 LEU A CA 1
ATOM 622 C C . LEU A 1 84 ? -12.398 -0.074 10.169 1.00 91.06 84 LEU A C 1
ATOM 624 O O . LEU A 1 84 ? -11.711 -1.099 10.149 1.00 91.06 84 LEU A O 1
ATOM 628 N N . TYR A 1 85 ? -13.735 -0.102 10.180 1.00 89.44 85 TYR A N 1
ATOM 629 C CA . TYR A 1 85 ? -14.531 -1.333 10.198 1.00 89.44 85 TYR A CA 1
ATOM 630 C C . TYR A 1 85 ? -14.271 -2.218 8.966 1.00 89.44 85 TYR A C 1
ATOM 632 O O . TYR A 1 85 ? -14.146 -3.437 9.094 1.00 89.44 85 TYR A O 1
ATOM 640 N N . ASN A 1 86 ? -14.111 -1.610 7.785 1.00 91.06 86 ASN A N 1
ATOM 641 C CA . ASN A 1 86 ? -13.898 -2.324 6.521 1.00 91.06 86 ASN A CA 1
ATOM 642 C C . ASN A 1 86 ? -12.429 -2.366 6.064 1.00 91.06 86 ASN A C 1
ATOM 644 O O . ASN A 1 86 ? -12.148 -2.809 4.952 1.00 91.06 86 ASN A O 1
ATOM 648 N N . ARG A 1 87 ? -11.465 -1.992 6.921 1.00 92.62 87 ARG A N 1
ATOM 649 C CA . ARG A 1 87 ? -10.034 -1.917 6.553 1.00 92.62 87 ARG A CA 1
ATOM 650 C C . ARG A 1 87 ? -9.457 -3.203 5.941 1.00 92.62 87 ARG A C 1
ATOM 652 O O . ARG A 1 87 ? -8.521 -3.136 5.154 1.00 92.62 87 ARG A O 1
ATOM 659 N N . ARG A 1 88 ? -10.013 -4.374 6.292 1.00 92.31 88 ARG A N 1
ATOM 660 C CA . ARG A 1 88 ? -9.599 -5.677 5.737 1.00 92.31 88 ARG A CA 1
ATOM 661 C C . ARG A 1 88 ? -9.894 -5.780 4.239 1.00 92.31 88 ARG A C 1
ATOM 663 O O . ARG A 1 88 ? -9.046 -6.260 3.500 1.00 92.31 88 ARG A O 1
ATOM 670 N N . HIS A 1 89 ? -11.050 -5.281 3.796 1.00 94.31 89 HIS A N 1
ATOM 671 C CA . HIS A 1 89 ? -11.421 -5.264 2.379 1.00 94.31 89 HIS A CA 1
ATOM 672 C C . HIS A 1 89 ? -10.469 -4.364 1.583 1.00 94.31 89 HIS A C 1
ATOM 674 O O . HIS A 1 89 ? -9.951 -4.775 0.548 1.00 94.31 89 HIS A O 1
ATOM 680 N N . LEU A 1 90 ? -10.149 -3.181 2.120 1.00 95.38 90 LEU A N 1
ATOM 681 C CA . LEU A 1 90 ? -9.196 -2.268 1.489 1.00 95.38 90 LEU A CA 1
ATOM 682 C C . LEU A 1 90 ? -7.777 -2.850 1.422 1.00 95.38 90 LEU A C 1
ATOM 684 O O . LEU A 1 90 ? -7.098 -2.676 0.418 1.00 95.38 90 LEU A O 1
ATOM 688 N N . GLY A 1 91 ? -7.344 -3.581 2.455 1.00 96.31 91 GLY A N 1
ATOM 689 C CA . GLY A 1 91 ? -6.062 -4.292 2.447 1.00 96.31 91 GLY A CA 1
ATOM 690 C C . GLY A 1 91 ? -5.983 -5.391 1.379 1.00 96.31 91 GLY A C 1
ATOM 691 O O . GLY A 1 91 ? -4.957 -5.532 0.719 1.00 96.31 91 GLY A O 1
ATOM 692 N N . VAL A 1 92 ? -7.071 -6.137 1.156 1.00 96.62 92 VAL A N 1
ATOM 693 C CA . VAL A 1 92 ? -7.145 -7.129 0.067 1.00 96.62 92 VAL A CA 1
ATOM 694 C C . VAL A 1 92 ? -7.153 -6.443 -1.301 1.00 96.62 92 VAL A C 1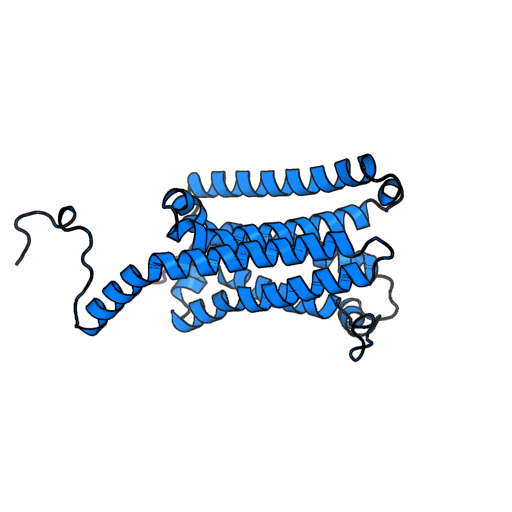
ATOM 696 O O . VAL A 1 92 ? -6.451 -6.893 -2.203 1.00 96.62 92 VAL A O 1
ATOM 699 N N . LEU A 1 93 ? -7.883 -5.335 -1.455 1.00 97.94 93 LEU A N 1
ATOM 700 C CA . LEU A 1 93 ? -7.876 -4.541 -2.687 1.00 97.94 93 LEU A CA 1
ATOM 701 C C . LEU A 1 93 ? -6.474 -3.997 -3.001 1.00 97.94 93 LEU A C 1
ATOM 703 O O . LEU A 1 93 ? -6.011 -4.143 -4.128 1.00 97.94 93 LEU A O 1
ATOM 707 N N . LEU A 1 94 ? -5.775 -3.448 -2.003 1.00 98.44 94 LEU A N 1
ATOM 708 C CA . LEU A 1 94 ? -4.369 -3.053 -2.113 1.00 98.44 94 LEU A CA 1
ATOM 709 C C . LEU A 1 94 ? -3.508 -4.206 -2.645 1.00 98.44 94 LEU A C 1
ATOM 711 O O . LEU A 1 94 ? -2.754 -4.010 -3.595 1.00 98.44 94 LEU A O 1
ATOM 715 N N . PHE A 1 95 ? -3.636 -5.404 -2.065 1.00 98.56 95 PHE A N 1
ATOM 716 C CA . PHE A 1 95 ? -2.897 -6.574 -2.533 1.00 98.56 95 PHE A CA 1
ATOM 717 C C . PHE A 1 95 ? -3.223 -6.920 -3.992 1.00 98.56 95 PHE A C 1
ATOM 719 O O . PHE A 1 95 ? -2.305 -7.175 -4.760 1.00 98.56 95 PHE A O 1
ATOM 726 N N . ILE A 1 96 ? -4.496 -6.895 -4.398 1.00 98.62 96 ILE A N 1
ATOM 727 C CA . ILE A 1 96 ? -4.900 -7.198 -5.781 1.00 98.62 96 ILE A CA 1
ATOM 728 C C . ILE A 1 96 ? -4.294 -6.191 -6.769 1.00 98.62 96 ILE A C 1
ATOM 730 O O . ILE A 1 96 ? -3.769 -6.595 -7.805 1.00 98.62 96 ILE A O 1
ATOM 734 N N . VAL A 1 97 ? -4.322 -4.895 -6.446 1.00 98.75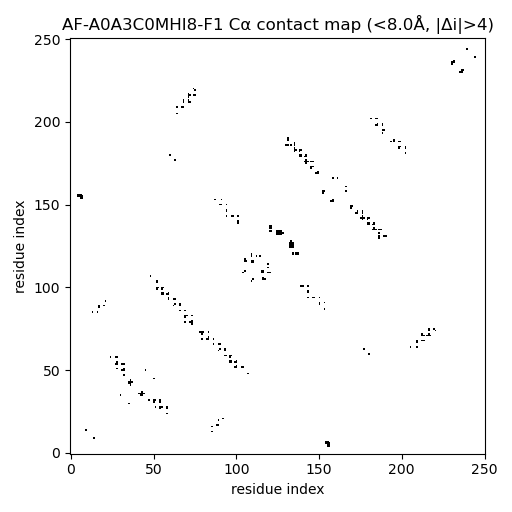 97 VAL A N 1
ATOM 735 C CA . VAL A 1 97 ? -3.727 -3.846 -7.294 1.00 98.75 97 VAL A CA 1
ATOM 736 C C . VAL A 1 97 ? -2.202 -4.001 -7.360 1.00 98.75 97 VAL A C 1
ATOM 738 O O . VAL A 1 97 ? -1.630 -3.952 -8.449 1.00 98.75 97 VAL A O 1
ATOM 741 N N . ALA A 1 98 ? -1.545 -4.269 -6.225 1.00 98.69 98 ALA A N 1
ATOM 742 C CA . ALA A 1 98 ? -0.102 -4.515 -6.161 1.00 98.69 98 ALA A CA 1
ATOM 743 C C . ALA A 1 98 ? 0.314 -5.790 -6.917 1.00 98.69 98 ALA A C 1
ATOM 745 O O . ALA A 1 98 ? 1.337 -5.800 -7.600 1.00 98.69 98 ALA A O 1
ATOM 746 N N . LEU A 1 99 ? -0.489 -6.854 -6.838 1.00 98.62 99 LEU A N 1
ATOM 747 C CA . LEU A 1 99 ? -0.293 -8.078 -7.610 1.00 98.62 99 LEU A CA 1
ATOM 748 C C . LEU A 1 99 ? -0.438 -7.803 -9.107 1.00 98.62 99 LEU A C 1
ATOM 750 O O . LEU A 1 99 ? 0.360 -8.310 -9.885 1.00 98.62 99 LEU A O 1
ATOM 754 N N . GLY A 1 100 ? -1.413 -6.982 -9.505 1.00 98.44 100 GLY A N 1
ATOM 755 C CA . GLY A 1 100 ? -1.558 -6.514 -10.883 1.00 98.44 100 GLY A CA 1
ATOM 756 C C . GLY A 1 100 ? -0.303 -5.798 -11.377 1.00 98.44 100 GLY A C 1
ATOM 757 O O . GLY A 1 1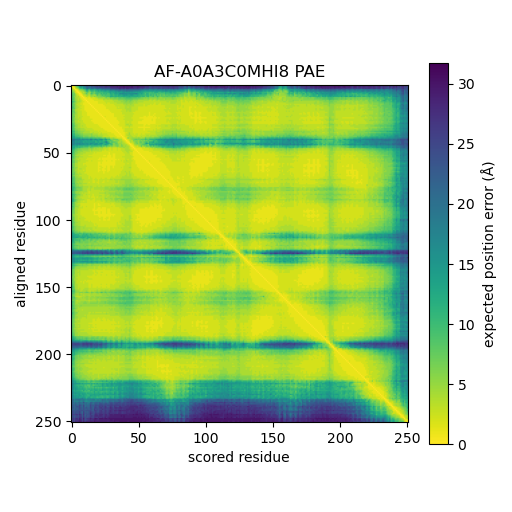00 ? 0.228 -6.164 -12.421 1.00 98.44 100 GLY A O 1
ATOM 758 N N . HIS A 1 101 ? 0.210 -4.839 -10.598 1.00 98.06 101 HIS A N 1
ATOM 759 C CA . HIS A 1 101 ? 1.471 -4.155 -10.897 1.00 98.06 101 HIS A CA 1
ATOM 760 C C . HIS A 1 101 ? 2.627 -5.151 -11.081 1.00 98.06 101 HIS A C 1
ATOM 762 O O . HIS A 1 101 ? 3.259 -5.167 -12.134 1.00 98.06 101 HIS A O 1
ATOM 768 N N . GLY A 1 102 ? 2.863 -6.022 -10.093 1.00 97.31 102 GLY A N 1
ATOM 769 C CA . GLY A 1 102 ? 3.966 -6.984 -10.131 1.00 97.31 102 GLY A CA 1
ATOM 770 C C . GLY A 1 102 ? 3.840 -8.009 -11.261 1.00 97.31 102 GLY A C 1
ATOM 771 O O . GLY A 1 102 ? 4.828 -8.318 -11.917 1.00 97.31 102 GLY A O 1
ATOM 772 N N . ALA A 1 103 ? 2.633 -8.512 -11.536 1.00 97.06 103 ALA A N 1
ATOM 773 C CA . ALA A 1 103 ? 2.393 -9.479 -12.604 1.00 97.06 103 ALA A CA 1
ATOM 774 C C . ALA A 1 103 ? 2.592 -8.863 -13.996 1.00 97.06 103 ALA A C 1
ATOM 776 O O . ALA A 1 103 ? 3.238 -9.475 -14.844 1.00 97.06 103 ALA A O 1
ATOM 777 N N . PHE A 1 104 ? 2.079 -7.652 -14.230 1.00 96.38 104 PHE A N 1
ATOM 778 C CA . PHE A 1 104 ? 2.275 -6.961 -15.506 1.00 96.38 104 PHE A CA 1
ATOM 779 C C . PHE A 1 104 ? 3.740 -6.560 -15.697 1.00 96.38 104 PHE A C 1
ATOM 781 O O . PHE A 1 104 ? 4.276 -6.775 -16.779 1.00 96.38 104 PHE A O 1
ATOM 788 N N . ALA A 1 105 ? 4.406 -6.062 -14.650 1.00 94.69 105 ALA A N 1
ATOM 789 C CA . ALA A 1 105 ? 5.833 -5.752 -14.690 1.00 94.69 105 ALA A CA 1
ATOM 790 C C . ALA A 1 105 ? 6.677 -7.002 -14.990 1.00 94.69 105 ALA A C 1
ATOM 792 O O . ALA A 1 105 ? 7.546 -6.963 -15.856 1.00 94.69 105 ALA A O 1
ATOM 793 N N . LEU A 1 106 ? 6.376 -8.132 -14.342 1.00 94.06 106 LEU A N 1
ATOM 794 C CA . LEU A 1 106 ? 7.058 -9.403 -14.586 1.00 94.06 106 LEU A CA 1
ATOM 795 C C . LEU A 1 106 ? 6.941 -9.840 -16.049 1.00 94.06 106 LEU A C 1
ATOM 797 O O . LEU A 1 106 ? 7.930 -10.226 -16.668 1.00 94.06 106 LEU A O 1
ATOM 801 N N . VAL A 1 107 ? 5.732 -9.775 -16.609 1.00 93.81 107 VAL A N 1
ATOM 802 C CA . VAL A 1 107 ? 5.504 -10.156 -18.005 1.00 93.81 107 VAL A CA 1
ATOM 803 C C . VAL A 1 107 ? 6.202 -9.182 -18.953 1.00 93.81 107 VAL A C 1
ATOM 805 O O . VAL A 1 107 ? 6.906 -9.614 -19.858 1.00 93.81 107 VAL A O 1
ATOM 808 N N . TRP A 1 108 ? 6.043 -7.878 -18.741 1.00 93.88 108 TRP A N 1
ATOM 809 C CA . TRP A 1 108 ? 6.555 -6.863 -19.657 1.00 93.88 108 TRP A CA 1
ATOM 810 C C . TRP A 1 108 ? 8.085 -6.786 -19.670 1.00 93.88 108 TRP A C 1
ATOM 812 O O . TRP A 1 108 ? 8.684 -6.754 -20.743 1.00 93.88 108 TRP A O 1
ATOM 822 N N . TYR A 1 109 ? 8.722 -6.800 -18.496 1.00 90.12 109 TYR A N 1
ATOM 823 C CA . TYR A 1 109 ? 10.167 -6.593 -18.380 1.00 90.12 109 TYR A CA 1
ATOM 824 C C . TYR A 1 109 ? 10.987 -7.888 -18.407 1.00 90.12 109 TYR A C 1
ATOM 826 O O . TYR A 1 109 ? 12.162 -7.834 -18.759 1.00 90.12 109 TYR A O 1
ATOM 834 N N . HIS A 1 110 ? 10.401 -9.051 -18.087 1.00 91.12 110 HIS A N 1
ATOM 835 C CA . HIS A 1 110 ? 11.178 -10.290 -17.946 1.00 91.12 110 HIS A CA 1
ATOM 836 C C . HIS A 1 110 ? 10.702 -11.482 -18.792 1.00 91.12 110 HIS A C 1
ATOM 838 O O . HIS A 1 110 ? 11.469 -12.432 -18.943 1.00 91.12 110 HIS A O 1
ATOM 844 N N . ALA A 1 111 ? 9.497 -11.481 -19.385 1.00 88.94 111 ALA A N 1
ATOM 845 C CA . ALA A 1 111 ? 8.990 -12.665 -20.106 1.00 88.94 111 ALA A CA 1
ATOM 846 C C . ALA A 1 111 ? 9.828 -13.071 -21.329 1.00 88.94 111 ALA A C 1
ATOM 848 O O . ALA A 1 111 ? 9.791 -14.232 -21.735 1.00 88.94 111 ALA A O 1
ATOM 849 N N . PHE A 1 112 ? 10.573 -12.127 -21.905 1.00 85.44 112 PHE A N 1
ATOM 850 C CA . PHE A 1 112 ? 11.420 -12.347 -23.078 1.00 85.44 112 PHE A CA 1
ATOM 851 C C . PHE A 1 112 ? 12.908 -12.519 -22.730 1.00 85.44 112 PHE A C 1
ATOM 853 O O . PHE A 1 112 ? 13.744 -12.561 -23.633 1.00 85.44 112 PHE A O 1
ATOM 860 N N . SER A 1 113 ? 13.254 -12.619 -21.440 1.00 84.00 113 SER A N 1
ATOM 861 C CA . SER A 1 113 ? 14.617 -12.937 -21.002 1.00 84.00 113 SER A CA 1
ATOM 862 C C . SER A 1 113 ? 14.972 -14.391 -21.336 1.00 84.00 113 SER A C 1
ATOM 864 O O . SER A 1 113 ? 14.117 -15.275 -21.380 1.00 84.00 113 SER A O 1
ATOM 866 N N . VAL A 1 114 ? 16.265 -14.660 -21.534 1.00 87.56 114 VAL A N 1
ATOM 867 C CA . VAL A 1 114 ? 16.793 -16.034 -21.646 1.00 87.56 114 VAL A CA 1
ATOM 868 C C . VAL A 1 114 ? 16.730 -16.786 -20.313 1.00 87.56 114 VAL A C 1
ATOM 870 O O . VAL A 1 114 ? 16.806 -18.014 -20.283 1.00 87.56 114 VAL A O 1
ATOM 873 N N . THR A 1 115 ? 16.606 -16.056 -19.203 1.00 88.81 115 THR A N 1
ATOM 874 C CA . THR A 1 115 ? 16.448 -16.620 -17.862 1.00 88.81 115 THR A CA 1
ATOM 875 C C . THR A 1 115 ? 14.974 -16.710 -17.480 1.00 88.81 115 THR A C 1
ATOM 877 O O . THR A 1 115 ? 14.127 -16.002 -18.017 1.00 88.81 115 THR A O 1
ATOM 880 N N . ASN A 1 116 ? 14.644 -17.606 -16.546 1.00 90.44 116 ASN A N 1
ATOM 881 C CA . ASN A 1 116 ? 13.281 -17.695 -16.034 1.00 90.44 116 ASN A CA 1
ATOM 882 C C . ASN A 1 116 ? 12.847 -16.335 -15.434 1.00 90.44 116 ASN A C 1
ATOM 884 O O . ASN A 1 116 ? 13.593 -15.816 -14.602 1.00 90.44 116 ASN A O 1
ATOM 888 N N . PRO A 1 117 ? 11.648 -15.806 -15.750 1.00 89.69 117 PRO A N 1
ATOM 889 C CA . PRO A 1 117 ? 11.230 -14.472 -15.304 1.00 89.69 117 PRO A CA 1
ATOM 890 C C . PRO A 1 117 ? 11.230 -14.257 -13.783 1.00 89.69 117 PRO A C 1
ATOM 892 O O . PRO A 1 117 ? 11.450 -13.153 -13.302 1.00 89.69 117 PRO A O 1
ATOM 895 N N . LEU A 1 118 ? 10.982 -15.300 -12.984 1.00 89.44 118 LEU A N 1
ATOM 896 C CA . LEU A 1 118 ? 11.041 -15.168 -11.523 1.00 89.44 118 LEU A CA 1
ATOM 897 C C . LEU A 1 118 ? 12.481 -15.109 -11.013 1.00 89.44 118 LEU A C 1
ATOM 899 O O . LEU A 1 118 ? 12.750 -14.503 -9.981 1.00 89.44 118 LEU A O 1
ATOM 903 N N . VAL A 1 119 ? 13.399 -15.755 -11.727 1.00 90.25 119 VAL A N 1
ATOM 904 C CA . VAL A 1 119 ? 14.824 -15.766 -11.398 1.00 90.25 119 VAL A CA 1
ATOM 905 C C . VAL A 1 119 ? 15.485 -14.467 -11.860 1.00 90.25 119 VAL A C 1
ATOM 907 O O . VAL A 1 119 ? 16.339 -13.945 -11.147 1.00 90.25 119 VAL A O 1
ATOM 910 N N . SER A 1 120 ? 15.064 -13.905 -12.995 1.00 89.88 120 SER A N 1
ATOM 911 C CA . SER A 1 120 ? 15.614 -12.655 -13.533 1.00 89.88 120 SER A CA 1
ATOM 912 C C . SER A 1 120 ? 15.433 -11.469 -12.585 1.00 89.88 120 SER A C 1
ATOM 914 O O . SER A 1 120 ? 16.331 -10.636 -12.519 1.00 89.88 120 SER A O 1
ATOM 916 N N . ILE A 1 121 ? 14.369 -11.444 -11.766 1.00 89.62 121 ILE A N 1
ATOM 917 C CA . ILE A 1 121 ? 14.171 -10.444 -10.693 1.00 89.62 121 ILE A CA 1
ATOM 918 C C . ILE A 1 121 ? 15.410 -10.321 -9.786 1.00 89.62 121 ILE A C 1
ATOM 920 O O . ILE A 1 121 ? 15.710 -9.244 -9.279 1.00 89.62 121 ILE A O 1
ATOM 924 N N . PHE A 1 122 ? 16.131 -11.421 -9.562 1.00 89.88 122 PHE A N 1
ATOM 925 C CA . PHE A 1 122 ? 17.310 -11.449 -8.696 1.00 89.88 122 PHE A CA 1
ATOM 926 C C . PHE A 1 122 ? 18.627 -11.224 -9.451 1.00 89.88 122 PHE A C 1
ATOM 928 O O . PHE A 1 122 ? 19.643 -10.950 -8.815 1.00 89.88 122 PHE A O 1
ATOM 935 N N . LEU A 1 123 ? 18.640 -11.389 -10.778 1.00 82.62 123 LEU A N 1
ATOM 936 C CA . LEU A 1 123 ? 19.875 -11.529 -11.558 1.00 82.62 123 LEU A CA 1
ATOM 937 C C . LEU A 1 123 ? 20.109 -10.423 -12.594 1.00 82.62 123 LEU A C 1
ATOM 939 O O . LEU A 1 123 ? 21.265 -10.063 -12.796 1.00 82.62 123 LEU A O 1
ATOM 943 N N . ASP A 1 124 ? 19.066 -9.886 -13.241 1.00 68.44 124 ASP A N 1
ATOM 944 C CA . ASP A 1 124 ? 19.214 -9.021 -14.434 1.00 68.44 124 ASP A CA 1
ATOM 945 C C . ASP A 1 124 ? 19.952 -7.703 -14.144 1.00 68.44 124 ASP A C 1
ATOM 947 O O . ASP A 1 124 ? 20.589 -7.130 -15.026 1.00 68.44 124 ASP A O 1
ATOM 951 N N . THR A 1 125 ? 19.902 -7.230 -12.899 1.00 65.38 125 THR A N 1
ATOM 952 C CA . THR A 1 125 ? 20.370 -5.887 -12.526 1.00 65.38 125 THR A CA 1
ATOM 953 C C . THR A 1 125 ? 21.273 -5.878 -11.297 1.00 65.38 125 THR A C 1
ATOM 955 O O . THR A 1 125 ? 21.530 -4.815 -10.745 1.00 65.38 125 THR A O 1
ATOM 958 N N . GLY A 1 126 ? 21.730 -7.050 -10.848 1.00 64.44 126 GLY A N 1
ATOM 959 C CA . GLY A 1 126 ? 22.230 -7.295 -9.495 1.00 64.44 126 GLY A CA 1
ATOM 960 C C . GLY A 1 126 ? 23.628 -6.763 -9.171 1.00 64.44 126 GLY A C 1
ATOM 961 O O . GLY A 1 126 ? 24.520 -7.557 -8.881 1.00 64.44 126 GLY A O 1
ATOM 962 N N . ASP A 1 127 ? 23.815 -5.444 -9.105 1.00 81.25 127 ASP A N 1
ATOM 963 C CA . ASP A 1 127 ? 24.858 -4.877 -8.244 1.00 81.25 127 ASP A CA 1
ATOM 964 C C . ASP A 1 127 ? 24.278 -4.619 -6.846 1.00 81.25 127 ASP A C 1
ATOM 966 O O . ASP A 1 127 ? 23.820 -3.532 -6.503 1.00 81.25 127 ASP A O 1
ATOM 970 N N . TYR A 1 128 ? 24.310 -5.655 -6.010 1.00 85.88 128 TYR A N 1
ATOM 971 C CA . TYR A 1 128 ? 23.861 -5.583 -4.617 1.00 85.88 128 TYR A CA 1
ATOM 972 C C . TYR A 1 128 ? 24.752 -4.706 -3.722 1.00 85.88 128 TYR A C 1
ATOM 974 O O . TYR A 1 128 ? 24.402 -4.482 -2.562 1.00 85.88 128 TYR A O 1
ATOM 982 N N . GLN A 1 129 ? 25.904 -4.242 -4.217 1.00 85.19 129 GLN A N 1
ATOM 983 C CA . GLN A 1 129 ? 26.833 -3.411 -3.451 1.00 85.19 129 GLN A CA 1
ATOM 984 C C . GLN A 1 129 ? 26.637 -1.912 -3.716 1.00 85.19 129 GLN A C 1
ATOM 986 O O . GLN A 1 129 ? 26.996 -1.098 -2.863 1.00 85.19 129 GLN A O 1
ATOM 991 N N . GLY A 1 130 ? 26.046 -1.534 -4.852 1.00 81.00 130 GLY A N 1
ATOM 992 C CA . GLY A 1 130 ? 25.784 -0.147 -5.233 1.00 81.00 130 GLY A CA 1
ATOM 993 C C . GLY A 1 130 ? 24.330 0.286 -5.035 1.00 81.00 130 GLY A C 1
ATOM 994 O O . GLY A 1 130 ? 23.401 -0.458 -5.312 1.00 81.00 130 GLY A O 1
ATOM 995 N N . ILE A 1 131 ? 24.104 1.541 -4.625 1.00 79.50 131 ILE A N 1
ATOM 996 C CA . ILE A 1 131 ? 22.745 2.107 -4.476 1.00 79.50 131 ILE A CA 1
ATOM 997 C C . ILE A 1 131 ? 22.059 2.252 -5.842 1.00 79.50 131 ILE A C 1
ATOM 999 O O . ILE A 1 131 ? 20.928 1.813 -6.014 1.00 79.50 131 ILE A O 1
ATOM 1003 N N . ALA A 1 132 ? 22.751 2.821 -6.834 1.00 77.38 132 ALA A N 1
ATOM 1004 C CA . ALA A 1 132 ? 22.220 2.951 -8.194 1.00 77.38 132 ALA A CA 1
ATOM 1005 C C . ALA A 1 132 ? 22.071 1.584 -8.888 1.00 77.38 132 ALA A C 1
ATOM 1007 O O . ALA A 1 132 ? 21.206 1.399 -9.738 1.00 77.38 132 ALA A O 1
ATOM 1008 N N . GLY A 1 133 ? 22.905 0.615 -8.508 1.00 78.19 133 GLY A N 1
ATOM 1009 C CA . GLY A 1 133 ? 22.956 -0.743 -9.041 1.00 78.19 133 GLY A CA 1
ATOM 1010 C C . GLY A 1 133 ? 22.070 -1.757 -8.308 1.00 78.19 133 GLY A C 1
ATOM 1011 O O . GLY A 1 133 ? 21.914 -2.875 -8.788 1.00 78.19 133 GLY A O 1
ATOM 1012 N N . PHE A 1 134 ? 21.390 -1.365 -7.229 1.00 87.94 134 PHE A N 1
ATOM 1013 C CA . PHE A 1 134 ? 20.612 -2.305 -6.429 1.00 87.94 134 PHE A CA 1
ATOM 1014 C C . PHE A 1 134 ? 19.354 -2.816 -7.166 1.00 87.94 134 PHE A C 1
ATOM 1016 O O . PHE A 1 134 ? 18.589 -1.998 -7.689 1.00 87.94 134 PHE A O 1
ATOM 1023 N N . PRO A 1 135 ? 19.075 -4.136 -7.178 1.00 90.00 135 PRO A N 1
ATOM 1024 C CA . PRO A 1 135 ? 17.872 -4.702 -7.793 1.00 90.00 135 PRO A CA 1
ATOM 1025 C C . PRO A 1 135 ? 16.635 -4.423 -6.923 1.00 90.00 135 PRO A C 1
ATOM 1027 O O . PRO A 1 135 ? 16.223 -5.217 -6.069 1.00 90.00 135 PRO A O 1
ATOM 1030 N N . PHE A 1 136 ? 16.062 -3.234 -7.104 1.00 91.38 136 PHE A N 1
ATOM 1031 C CA . PHE A 1 136 ? 14.909 -2.730 -6.357 1.00 91.38 136 PHE A CA 1
ATOM 1032 C C . PHE A 1 136 ? 13.654 -3.606 -6.520 1.00 91.38 136 PHE A C 1
ATOM 1034 O O . PHE A 1 136 ? 12.763 -3.586 -5.665 1.00 91.38 136 PHE A O 1
ATOM 1041 N N . GLU A 1 137 ? 13.590 -4.415 -7.576 1.00 93.75 137 GLU A N 1
ATOM 1042 C CA . GLU A 1 137 ? 12.541 -5.390 -7.861 1.00 93.75 137 GLU A CA 1
ATOM 1043 C C . GLU A 1 137 ? 12.428 -6.437 -6.739 1.00 93.75 137 GLU A C 1
ATOM 1045 O O . GLU A 1 137 ? 11.323 -6.830 -6.359 1.00 93.75 137 GLU A O 1
ATOM 1050 N N . VAL A 1 138 ? 13.554 -6.815 -6.119 1.00 95.00 138 VAL A N 1
ATOM 1051 C CA . VAL A 1 138 ? 13.588 -7.757 -4.986 1.00 95.00 138 VAL A CA 1
ATOM 1052 C C . VAL A 1 138 ? 12.854 -7.190 -3.767 1.00 95.00 138 VAL A C 1
ATOM 1054 O O . VAL A 1 138 ? 12.170 -7.933 -3.057 1.00 95.00 138 VAL A O 1
ATOM 1057 N N . LEU A 1 139 ? 12.935 -5.874 -3.534 1.00 96.19 139 LEU A N 1
ATOM 1058 C CA . LEU A 1 139 ? 12.192 -5.210 -2.453 1.00 96.19 139 LEU A CA 1
ATOM 1059 C C . LEU A 1 139 ? 10.686 -5.252 -2.720 1.00 96.19 139 LEU A C 1
ATOM 1061 O O . LEU A 1 139 ? 9.908 -5.550 -1.812 1.00 96.19 139 LEU A O 1
ATOM 1065 N N . GLY A 1 140 ? 10.287 -5.006 -3.971 1.00 97.06 140 GLY A N 1
ATOM 1066 C CA . GLY A 1 140 ? 8.898 -5.097 -4.416 1.00 97.06 140 GLY A CA 1
ATOM 1067 C C . GLY A 1 140 ? 8.341 -6.513 -4.258 1.00 97.06 140 GLY A C 1
ATOM 1068 O O . GLY A 1 140 ? 7.265 -6.691 -3.688 1.00 97.06 140 GLY A O 1
ATOM 1069 N N . LEU A 1 141 ? 9.104 -7.532 -4.665 1.00 97.31 141 LEU A N 1
ATOM 1070 C CA . LEU A 1 141 ? 8.730 -8.938 -4.507 1.00 97.31 141 LEU A CA 1
ATOM 1071 C C . LEU A 1 141 ? 8.587 -9.334 -3.030 1.00 97.31 141 LEU A C 1
ATOM 1073 O O . LEU A 1 141 ? 7.598 -9.965 -2.651 1.00 97.31 141 LEU A O 1
ATOM 1077 N N . ALA A 1 142 ? 9.541 -8.941 -2.179 1.00 98.19 142 ALA A N 1
ATOM 1078 C CA . ALA A 1 142 ? 9.484 -9.209 -0.744 1.00 98.19 142 ALA A CA 1
ATOM 1079 C C . ALA A 1 142 ? 8.272 -8.528 -0.082 1.00 98.19 142 ALA A C 1
ATOM 1081 O O . ALA A 1 142 ? 7.566 -9.150 0.716 1.00 98.19 142 ALA A O 1
ATOM 1082 N N . ALA A 1 143 ? 7.979 -7.276 -0.447 1.00 98.56 143 ALA A N 1
ATOM 1083 C CA . ALA A 1 143 ? 6.790 -6.576 0.025 1.00 98.56 143 ALA A CA 1
ATOM 1084 C C . ALA A 1 143 ? 5.495 -7.246 -0.460 1.00 98.56 143 ALA A C 1
ATOM 1086 O O . ALA A 1 143 ? 4.575 -7.443 0.335 1.00 98.56 143 ALA A O 1
ATOM 1087 N N . LEU A 1 144 ? 5.429 -7.651 -1.732 1.00 98.62 144 LEU A N 1
ATOM 1088 C CA . LEU A 1 144 ? 4.278 -8.352 -2.300 1.00 98.62 144 LEU A CA 1
ATOM 1089 C C . LEU A 1 144 ? 4.025 -9.689 -1.594 1.00 98.62 144 LEU A C 1
ATOM 1091 O O . LEU A 1 144 ? 2.874 -10.019 -1.319 1.00 98.62 144 LEU A O 1
ATOM 1095 N N . ALA A 1 145 ? 5.078 -10.428 -1.234 1.00 98.50 145 ALA A N 1
ATOM 1096 C CA . ALA A 1 145 ? 4.960 -11.660 -0.458 1.00 98.50 145 ALA A CA 1
ATOM 1097 C C . ALA A 1 145 ? 4.363 -11.408 0.939 1.00 98.50 145 ALA A C 1
ATOM 1099 O O . ALA A 1 145 ? 3.488 -12.154 1.383 1.00 98.50 145 ALA A O 1
ATOM 1100 N N . ILE A 1 146 ? 4.773 -10.330 1.617 1.00 98.50 146 ILE A N 1
ATOM 1101 C CA . ILE A 1 146 ? 4.171 -9.924 2.897 1.00 98.50 146 ILE A CA 1
ATOM 1102 C C . ILE A 1 146 ? 2.690 -9.570 2.706 1.00 98.50 146 ILE A C 1
ATOM 1104 O O . ILE A 1 146 ? 1.839 -10.078 3.442 1.00 98.50 146 ILE A O 1
ATOM 1108 N N . LEU A 1 147 ? 2.365 -8.742 1.707 1.00 98.38 147 LEU A N 1
ATOM 1109 C CA . LEU A 1 147 ? 0.984 -8.355 1.404 1.00 98.38 147 LEU A CA 1
ATOM 1110 C C . LEU A 1 147 ? 0.117 -9.569 1.050 1.00 98.38 147 LEU A C 1
ATOM 1112 O O . LEU A 1 147 ? -1.025 -9.640 1.496 1.00 98.38 147 LEU A O 1
ATOM 1116 N N . TYR A 1 148 ? 0.663 -10.548 0.325 1.00 98.06 148 TYR A N 1
ATOM 1117 C CA . TYR A 1 148 ? -0.009 -11.812 0.031 1.00 98.06 148 TYR A CA 1
ATOM 1118 C C . TYR A 1 148 ? -0.363 -12.570 1.309 1.00 98.06 148 TYR A C 1
ATOM 1120 O O . TYR A 1 148 ? -1.519 -12.948 1.489 1.00 98.06 148 TYR A O 1
ATOM 1128 N N . VAL A 1 149 ? 0.593 -12.756 2.227 1.00 97.31 149 VAL A N 1
ATOM 1129 C CA . VAL A 1 149 ? 0.335 -13.443 3.504 1.00 97.31 149 VAL A CA 1
ATOM 1130 C C . VAL A 1 149 ? -0.741 -12.709 4.303 1.00 97.31 149 VAL A C 1
ATOM 1132 O O . VAL A 1 149 ? -1.657 -13.342 4.834 1.00 97.31 149 VAL A O 1
ATOM 1135 N N . MET A 1 150 ? -0.684 -11.377 4.358 1.00 96.31 150 MET A N 1
ATOM 1136 C CA . MET A 1 150 ? -1.694 -10.564 5.041 1.00 96.31 150 MET A CA 1
ATOM 1137 C C . MET A 1 150 ? -3.079 -10.677 4.386 1.00 96.31 150 MET A C 1
ATOM 1139 O O . MET A 1 150 ? -4.079 -10.831 5.086 1.00 96.31 150 MET A O 1
ATOM 1143 N N . ALA A 1 151 ? -3.156 -10.648 3.053 1.00 95.56 151 ALA A N 1
ATOM 1144 C CA . ALA A 1 151 ? -4.407 -10.783 2.314 1.00 95.56 151 ALA A CA 1
ATOM 1145 C C . ALA A 1 151 ? -5.003 -12.190 2.470 1.00 95.56 151 ALA A C 1
ATOM 1147 O O . ALA A 1 151 ? -6.185 -12.326 2.797 1.00 95.56 151 ALA A O 1
ATOM 1148 N N . ALA A 1 152 ? -4.181 -13.233 2.333 1.00 94.50 152 ALA A N 1
ATOM 1149 C CA . ALA A 1 152 ? -4.576 -14.628 2.510 1.00 94.50 152 ALA A CA 1
ATOM 1150 C C . ALA A 1 152 ? -5.067 -14.919 3.936 1.00 94.50 152 ALA A C 1
ATOM 1152 O O . ALA A 1 152 ? -5.973 -15.729 4.118 1.00 94.50 152 ALA A O 1
ATOM 1153 N N . THR A 1 153 ? -4.529 -14.222 4.943 1.00 93.81 153 THR A N 1
ATOM 1154 C CA . THR A 1 153 ? -4.930 -14.369 6.353 1.00 93.81 153 THR A CA 1
ATOM 1155 C C . THR A 1 153 ? -6.007 -13.384 6.816 1.00 93.81 153 THR A C 1
ATOM 1157 O O . THR A 1 153 ? -6.333 -13.333 7.999 1.00 93.81 153 THR A O 1
ATOM 1160 N N . SER A 1 154 ? -6.627 -12.627 5.906 1.00 89.69 154 SER A N 1
ATOM 1161 C CA . SER A 1 154 ? -7.583 -11.566 6.265 1.00 89.69 154 SER A CA 1
ATOM 1162 C C . SER A 1 154 ? -9.016 -12.045 6.565 1.00 89.69 154 SER A C 1
ATOM 1164 O O . SER A 1 154 ? -9.804 -11.302 7.162 1.00 89.69 154 SER A O 1
ATOM 1166 N N . HIS A 1 155 ? -9.384 -13.271 6.180 1.00 86.38 155 HIS A N 1
ATOM 1167 C CA . HIS A 1 155 ? -10.761 -13.771 6.283 1.00 86.38 155 HIS A CA 1
ATOM 1168 C C . HIS A 1 155 ? -11.093 -14.414 7.642 1.00 86.38 155 HIS A C 1
ATOM 1170 O O . HIS A 1 155 ? -10.213 -14.851 8.385 1.00 86.38 155 HIS A O 1
ATOM 1176 N N . ASP A 1 156 ? -12.389 -14.525 7.958 1.00 85.69 156 ASP A N 1
ATOM 1177 C CA . ASP A 1 156 ? -12.865 -14.873 9.309 1.00 85.69 156 ASP A CA 1
ATOM 1178 C C . ASP A 1 156 ? -12.428 -16.275 9.780 1.00 85.69 156 ASP A C 1
ATOM 1180 O O . ASP A 1 156 ? -12.283 -16.508 10.978 1.00 85.69 156 ASP A O 1
ATOM 1184 N N . PHE A 1 157 ? -12.144 -17.210 8.867 1.00 87.81 157 PHE A N 1
ATOM 1185 C CA . PHE A 1 157 ? -11.521 -18.483 9.248 1.00 87.81 157 PHE A CA 1
ATOM 1186 C C . PHE A 1 157 ? -10.166 -18.275 9.949 1.00 87.81 157 PHE A C 1
ATOM 1188 O O . PHE A 1 157 ? -9.980 -18.803 11.040 1.00 87.81 157 PHE A O 1
ATOM 1195 N N . TRP A 1 158 ? -9.244 -17.473 9.404 1.00 88.44 158 TRP A N 1
ATOM 1196 C CA . TRP A 1 158 ? -7.940 -17.254 10.044 1.00 88.44 158 TRP A CA 1
ATOM 1197 C C . TRP A 1 158 ? -8.059 -16.446 11.330 1.00 88.44 158 TRP A C 1
ATOM 1199 O O . TRP A 1 158 ? -7.361 -16.745 12.292 1.00 88.44 158 TRP A O 1
ATOM 1209 N N . LEU A 1 159 ? -8.997 -15.497 11.392 1.00 83.19 159 LEU A N 1
ATOM 1210 C CA . LEU A 1 159 ? -9.286 -14.753 12.621 1.00 83.19 159 LEU A CA 1
ATOM 1211 C C . LEU A 1 159 ? -9.678 -15.682 13.783 1.00 83.19 159 LEU A C 1
ATOM 1213 O O . LEU A 1 159 ? -9.290 -15.438 14.920 1.00 83.19 159 LEU A O 1
ATOM 1217 N N . ASN A 1 160 ? -10.418 -16.754 13.491 1.00 85.69 160 ASN A N 1
ATOM 1218 C CA . ASN A 1 160 ? -10.865 -17.725 14.492 1.00 85.69 160 ASN A CA 1
ATOM 1219 C C . ASN A 1 160 ? -9.831 -18.819 14.810 1.00 85.69 160 ASN A C 1
ATOM 1221 O O . ASN A 1 160 ? -9.987 -19.516 15.809 1.00 85.69 160 ASN A O 1
ATOM 1225 N N . ASN A 1 161 ? -8.811 -19.005 13.966 1.00 90.88 161 ASN A N 1
ATOM 1226 C CA . ASN A 1 161 ? -7.823 -20.083 14.105 1.00 90.88 161 ASN A CA 1
ATOM 1227 C C . ASN A 1 161 ? -6.431 -19.588 14.534 1.00 90.88 161 ASN A C 1
ATOM 1229 O O . ASN A 1 161 ? -5.644 -20.361 15.078 1.00 90.88 161 ASN A O 1
ATOM 1233 N N . LEU A 1 162 ? -6.102 -18.315 14.307 1.00 91.81 162 LEU A N 1
ATOM 1234 C CA . LEU A 1 162 ? -4.826 -17.732 14.716 1.00 91.81 162 LEU A CA 1
ATOM 1235 C C . LEU A 1 162 ? -4.908 -17.197 16.147 1.00 91.81 162 LEU A C 1
ATOM 1237 O O . LEU A 1 162 ? -5.881 -16.560 16.544 1.00 91.81 162 LEU A O 1
ATOM 1241 N N . SER A 1 163 ? -3.840 -17.401 16.922 1.00 92.88 163 SER A N 1
ATOM 1242 C CA . SER A 1 163 ? -3.740 -16.778 18.243 1.00 92.88 163 SER A CA 1
ATOM 1243 C C . SER A 1 163 ? -3.662 -15.246 18.123 1.00 92.88 163 SER A C 1
ATOM 1245 O O . SER A 1 163 ? -3.084 -14.739 17.154 1.00 92.88 163 SER A O 1
ATOM 1247 N N . PRO A 1 164 ? -4.134 -14.479 19.128 1.00 90.12 164 PRO A N 1
ATOM 1248 C CA . PRO A 1 164 ? -4.049 -13.015 19.108 1.00 90.12 164 PRO A CA 1
ATOM 1249 C C . PRO A 1 164 ? -2.624 -12.483 18.892 1.00 90.12 164 PRO A C 1
ATOM 1251 O O . PRO A 1 164 ? -2.423 -11.466 18.229 1.00 90.12 164 PRO A O 1
ATOM 1254 N N . ARG A 1 165 ? -1.617 -13.194 19.421 1.00 93.69 165 ARG A N 1
ATOM 1255 C CA . ARG A 1 165 ? -0.198 -12.847 19.256 1.00 93.69 165 ARG A CA 1
ATOM 1256 C C . ARG A 1 165 ? 0.254 -12.995 17.806 1.00 93.69 165 ARG A C 1
ATOM 1258 O O . ARG A 1 165 ? 0.856 -12.069 17.271 1.00 93.69 165 ARG A O 1
ATOM 1265 N N . LEU A 1 166 ? -0.055 -14.130 17.177 1.00 93.25 166 LEU A N 1
ATOM 1266 C CA . LEU A 1 166 ? 0.319 -14.398 15.789 1.00 93.25 166 LEU A CA 1
ATOM 1267 C C . LEU A 1 166 ? -0.417 -13.462 14.826 1.00 93.25 166 LEU A C 1
ATOM 1269 O O . LEU A 1 166 ? 0.207 -12.884 13.943 1.00 93.25 166 LEU A O 1
ATOM 1273 N N . TRP A 1 167 ? -1.712 -13.235 15.052 1.00 90.94 167 TRP A N 1
ATOM 1274 C CA . TRP A 1 167 ? -2.495 -12.269 14.284 1.00 90.94 167 TRP A CA 1
ATOM 1275 C C . TRP A 1 167 ? -1.868 -10.871 14.324 1.00 90.94 167 TRP A C 1
ATOM 1277 O O . TRP A 1 167 ? -1.668 -10.246 13.280 1.00 90.94 167 TRP A O 1
ATOM 1287 N N . LYS A 1 168 ? -1.508 -10.390 15.524 1.00 91.31 168 LYS A N 1
ATOM 1288 C CA . LYS A 1 168 ? -0.845 -9.093 15.692 1.00 91.31 168 LYS A CA 1
ATOM 1289 C C . LYS A 1 168 ? 0.515 -9.073 14.998 1.00 91.31 168 LYS A C 1
ATOM 1291 O O . LYS A 1 168 ? 0.785 -8.120 14.280 1.00 91.31 168 LYS A O 1
ATOM 1296 N N . ALA A 1 169 ? 1.338 -10.109 15.162 1.00 94.81 169 ALA A N 1
ATOM 1297 C CA . ALA A 1 169 ? 2.647 -10.196 14.516 1.00 94.81 169 ALA A CA 1
ATOM 1298 C C . ALA A 1 169 ? 2.543 -10.104 12.984 1.00 94.81 169 ALA A C 1
ATOM 1300 O O . ALA A 1 169 ? 3.238 -9.289 12.386 1.00 94.81 169 ALA A O 1
ATOM 1301 N N . LEU A 1 170 ? 1.617 -10.852 12.369 1.00 93.88 170 LEU A N 1
ATOM 1302 C CA . LEU A 1 170 ? 1.351 -10.781 10.928 1.00 93.88 170 LEU A CA 1
ATOM 1303 C C . LEU A 1 170 ? 0.953 -9.370 10.488 1.00 93.88 170 LEU A C 1
ATOM 1305 O O . LEU A 1 170 ? 1.467 -8.864 9.498 1.00 93.88 170 LEU A O 1
ATOM 1309 N N . HIS A 1 171 ? 0.082 -8.702 11.246 1.00 91.94 171 HIS A N 1
ATOM 1310 C CA . HIS A 1 171 ? -0.355 -7.349 10.901 1.00 91.94 171 HIS A CA 1
ATOM 1311 C C . HIS A 1 171 ? 0.742 -6.296 11.102 1.00 91.94 171 HIS A C 1
ATOM 1313 O O . HIS A 1 171 ? 0.743 -5.293 10.395 1.00 91.94 171 HIS A O 1
ATOM 1319 N N . MET A 1 172 ? 1.698 -6.518 12.010 1.00 96.25 172 MET A N 1
ATOM 1320 C CA . MET A 1 172 ? 2.853 -5.628 12.174 1.00 96.25 172 MET A CA 1
ATOM 1321 C C . MET A 1 172 ? 3.840 -5.714 11.000 1.00 96.25 172 MET A C 1
ATOM 1323 O O . MET A 1 172 ? 4.605 -4.771 10.798 1.00 96.25 172 MET A O 1
ATOM 1327 N N . LEU A 1 173 ? 3.793 -6.774 10.181 1.00 97.25 173 LEU A N 1
ATOM 1328 C CA . LEU A 1 173 ? 4.611 -6.871 8.967 1.00 97.25 173 LEU A CA 1
ATOM 1329 C C . LEU A 1 173 ? 4.286 -5.776 7.941 1.00 97.25 173 LEU A C 1
ATOM 1331 O O . LEU A 1 173 ? 5.124 -5.498 7.089 1.00 97.25 173 LEU A O 1
ATOM 1335 N N . VAL A 1 174 ? 3.136 -5.097 8.047 1.00 96.50 174 VAL A N 1
ATOM 1336 C CA . VAL A 1 174 ? 2.799 -3.966 7.168 1.00 96.50 174 VAL A CA 1
ATOM 1337 C C . VAL A 1 174 ? 3.848 -2.852 7.218 1.00 96.50 174 VAL A C 1
ATOM 1339 O O . VAL A 1 174 ? 4.117 -2.231 6.198 1.00 96.50 174 VAL A O 1
ATOM 1342 N N . TYR A 1 175 ? 4.493 -2.623 8.368 1.00 96.81 175 TYR A N 1
ATOM 1343 C CA . TYR A 1 175 ? 5.544 -1.607 8.487 1.00 96.81 175 TYR A CA 1
ATOM 1344 C C . TYR A 1 175 ? 6.844 -2.045 7.806 1.00 96.81 175 TYR A C 1
ATOM 1346 O O . TYR A 1 175 ? 7.543 -1.215 7.230 1.00 96.81 175 TYR A O 1
ATOM 1354 N N . VAL A 1 176 ? 7.137 -3.350 7.814 1.00 98.31 176 VAL A N 1
ATOM 1355 C CA . VAL A 1 176 ? 8.250 -3.922 7.044 1.00 98.31 176 VAL A CA 1
ATOM 1356 C C . VAL A 1 176 ? 7.954 -3.805 5.549 1.00 98.31 176 VAL A C 1
ATOM 1358 O O . VAL A 1 176 ? 8.789 -3.302 4.806 1.00 98.31 176 VAL A O 1
ATOM 1361 N N . ALA A 1 177 ? 6.745 -4.180 5.115 1.00 98.31 177 ALA A N 1
ATOM 1362 C CA . ALA A 1 177 ? 6.308 -4.006 3.731 1.00 98.31 177 ALA A CA 1
ATOM 1363 C C . ALA A 1 177 ? 6.368 -2.536 3.295 1.00 98.31 177 ALA A C 1
ATOM 1365 O O . ALA A 1 177 ? 6.824 -2.245 2.196 1.00 98.31 177 ALA A O 1
ATOM 1366 N N . TYR A 1 178 ? 5.971 -1.604 4.163 1.00 98.25 178 TYR A N 1
ATOM 1367 C CA . TYR A 1 178 ? 6.043 -0.175 3.884 1.00 98.25 178 TYR A CA 1
ATOM 1368 C C . TYR A 1 178 ? 7.484 0.309 3.688 1.00 98.25 178 TYR A C 1
ATOM 1370 O O . TYR A 1 178 ? 7.760 0.992 2.707 1.00 98.25 178 TYR A O 1
ATOM 1378 N N . ALA A 1 179 ? 8.417 -0.096 4.556 1.00 97.88 179 ALA A N 1
ATOM 1379 C CA . ALA A 1 179 ? 9.834 0.235 4.399 1.00 97.88 179 ALA A CA 1
ATOM 1380 C C . ALA A 1 179 ? 10.422 -0.334 3.094 1.00 97.88 179 ALA A C 1
ATOM 1382 O O . ALA A 1 179 ? 11.116 0.376 2.366 1.00 97.88 179 ALA A O 1
ATOM 1383 N N . LEU A 1 180 ? 10.094 -1.590 2.7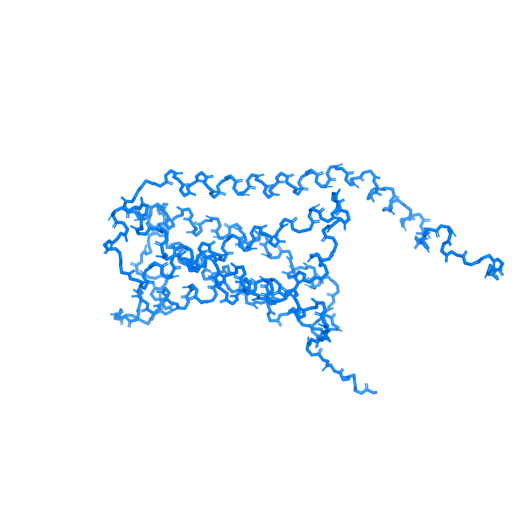69 1.00 98.31 180 LEU A N 1
ATOM 1384 C CA . LEU A 1 180 ? 10.490 -2.223 1.510 1.00 98.31 180 LEU A CA 1
ATOM 1385 C C . LEU A 1 180 ? 9.920 -1.478 0.296 1.00 98.31 180 LEU A C 1
ATOM 1387 O O . LEU A 1 180 ? 10.645 -1.262 -0.668 1.00 98.31 180 LEU A O 1
ATOM 1391 N N . LEU A 1 181 ? 8.657 -1.043 0.348 1.00 97.75 181 LEU A N 1
ATOM 1392 C CA . LEU A 1 181 ? 8.006 -0.316 -0.746 1.00 97.75 181 LEU A CA 1
ATOM 1393 C C . LEU A 1 181 ? 8.548 1.103 -0.923 1.00 97.75 181 LEU A C 1
ATOM 1395 O O . LEU A 1 181 ? 8.726 1.532 -2.056 1.00 97.75 181 LEU A O 1
ATOM 1399 N N . VAL A 1 182 ? 8.871 1.811 0.163 1.00 96.38 182 VAL A N 1
ATOM 1400 C CA . VAL A 1 182 ? 9.585 3.095 0.078 1.00 96.38 182 VAL A CA 1
ATOM 1401 C C . VAL A 1 182 ? 10.928 2.899 -0.631 1.00 96.38 182 VAL A C 1
ATOM 1403 O O . VAL A 1 182 ? 11.236 3.640 -1.559 1.00 96.38 182 VAL A O 1
ATOM 1406 N N . GLY A 1 183 ? 11.698 1.871 -0.254 1.00 94.81 183 GLY A N 1
ATOM 1407 C CA . GLY A 1 183 ? 12.952 1.535 -0.933 1.00 94.81 183 GLY A CA 1
ATOM 1408 C C . GLY A 1 183 ? 12.753 1.167 -2.406 1.00 94.81 183 GLY A C 1
ATOM 1409 O O . GLY A 1 183 ? 13.463 1.680 -3.263 1.00 94.81 183 GLY A O 1
ATOM 1410 N N . HIS A 1 184 ? 11.754 0.333 -2.705 1.00 94.62 184 HIS A N 1
ATOM 1411 C CA . HIS A 1 184 ? 11.386 -0.068 -4.063 1.00 94.62 184 HIS A CA 1
ATOM 1412 C C . HIS A 1 184 ? 11.078 1.145 -4.955 1.00 94.62 184 HIS A C 1
ATOM 1414 O O . HIS A 1 184 ? 11.643 1.262 -6.038 1.00 94.62 184 HIS A O 1
ATOM 1420 N N . VAL A 1 185 ? 10.243 2.077 -4.482 1.00 93.38 185 VAL A N 1
ATOM 1421 C CA . VAL A 1 185 ? 9.851 3.274 -5.244 1.00 93.38 185 VAL A CA 1
ATOM 1422 C C . VAL A 1 185 ? 11.026 4.236 -5.424 1.00 93.38 185 VAL A C 1
ATOM 1424 O O . VAL A 1 185 ? 11.258 4.707 -6.534 1.00 93.38 185 VAL A O 1
ATOM 1427 N N . LEU A 1 186 ? 11.791 4.519 -4.364 1.00 91.56 186 LEU A N 1
ATOM 1428 C CA . LEU A 1 186 ? 12.910 5.466 -4.438 1.00 91.56 186 LEU A CA 1
ATOM 1429 C C . LEU A 1 186 ? 14.045 4.963 -5.339 1.00 91.56 186 LEU A C 1
ATOM 1431 O O . LEU A 1 186 ? 14.581 5.734 -6.131 1.00 91.56 186 LEU A O 1
ATOM 1435 N N . LEU A 1 187 ? 14.407 3.681 -5.234 1.00 90.12 187 LEU A N 1
ATOM 1436 C CA . LEU A 1 187 ? 15.456 3.092 -6.068 1.00 90.12 187 LEU A CA 1
ATOM 1437 C C . LEU A 1 187 ? 14.993 2.899 -7.518 1.00 90.12 187 LEU A C 1
ATOM 1439 O O . LEU A 1 187 ? 15.784 3.118 -8.430 1.00 90.12 187 LEU A O 1
ATOM 1443 N N . GLY A 1 188 ? 13.717 2.561 -7.738 1.00 88.25 188 GLY A N 1
ATOM 1444 C CA . GLY A 1 188 ? 13.128 2.515 -9.078 1.00 88.25 188 GLY A CA 1
ATOM 1445 C C . GLY A 1 188 ? 13.130 3.889 -9.753 1.00 88.25 188 GLY A C 1
ATOM 1446 O O . GLY A 1 188 ? 13.584 4.021 -10.885 1.00 88.25 188 GLY A O 1
ATOM 1447 N N . ALA A 1 189 ? 12.737 4.943 -9.034 1.00 84.12 189 ALA A N 1
ATOM 1448 C CA . ALA A 1 189 ? 12.787 6.311 -9.552 1.00 84.12 189 ALA A CA 1
ATOM 1449 C C . ALA A 1 189 ? 14.219 6.782 -9.862 1.00 84.12 189 ALA A C 1
ATOM 1451 O O . ALA A 1 189 ? 14.420 7.555 -10.791 1.00 84.12 189 ALA A O 1
ATOM 1452 N N . ALA A 1 190 ? 15.222 6.304 -9.118 1.00 81.81 190 ALA A N 1
ATOM 1453 C CA . ALA A 1 190 ? 16.629 6.607 -9.387 1.00 81.81 190 ALA A CA 1
ATOM 1454 C C . ALA A 1 190 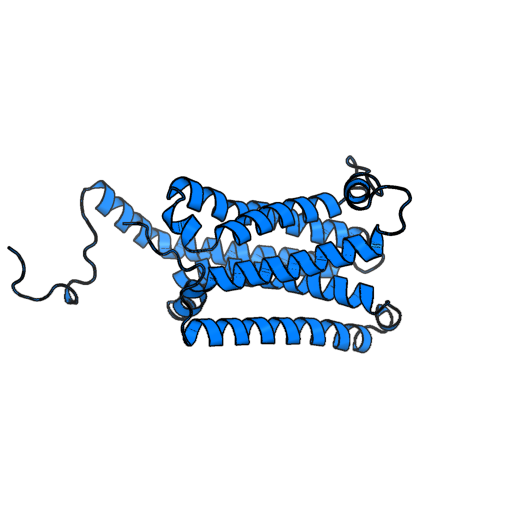? 17.186 5.899 -10.641 1.00 81.81 190 ALA A C 1
ATOM 1456 O O . ALA A 1 190 ? 18.267 6.260 -11.108 1.00 81.81 190 ALA A O 1
ATOM 1457 N N . ARG A 1 191 ? 16.481 4.884 -11.165 1.00 77.94 191 ARG A N 1
ATOM 1458 C CA . ARG A 1 191 ? 16.839 4.144 -12.388 1.00 77.94 191 ARG A CA 1
ATOM 1459 C C . ARG A 1 191 ? 16.268 4.777 -13.653 1.00 77.94 191 ARG A C 1
ATOM 1461 O O . ARG A 1 191 ? 16.863 4.623 -14.717 1.00 77.94 191 ARG A O 1
ATOM 1468 N N . GLU A 1 192 ? 15.121 5.442 -13.556 1.00 69.38 192 GLU A N 1
ATOM 1469 C CA . GLU A 1 192 ? 14.507 6.127 -14.693 1.00 69.38 192 GLU A CA 1
ATOM 1470 C C . GLU A 1 192 ? 15.245 7.435 -15.008 1.00 69.38 192 GLU A C 1
ATOM 1472 O O . GLU A 1 192 ? 15.680 8.164 -14.122 1.00 69.38 192 GLU A O 1
ATOM 1477 N N . SER A 1 193 ? 15.376 7.758 -16.294 1.00 53.62 193 SER A N 1
ATOM 1478 C CA . SER A 1 193 ? 16.118 8.920 -16.810 1.00 53.62 193 SER A CA 1
ATOM 1479 C C . SER A 1 193 ? 15.403 10.276 -16.625 1.00 53.62 193 SER A C 1
ATOM 1481 O O . SER A 1 193 ? 15.777 11.256 -17.269 1.00 53.62 193 SER A O 1
ATOM 1483 N N . GLY A 1 194 ? 14.384 10.341 -15.760 1.00 62.91 194 GLY A N 1
ATOM 1484 C CA . GLY A 1 194 ? 13.620 11.554 -15.437 1.00 62.91 194 GLY A CA 1
ATOM 1485 C C . GLY A 1 194 ? 14.209 12.369 -14.278 1.00 62.91 194 GLY A C 1
ATOM 1486 O O . GLY A 1 194 ? 15.288 12.064 -13.781 1.00 62.91 194 GLY A O 1
ATOM 1487 N N . ASP A 1 195 ? 13.488 13.405 -13.827 1.00 64.06 195 ASP A N 1
ATOM 1488 C CA . ASP A 1 195 ? 13.810 14.143 -12.594 1.00 64.06 195 ASP A CA 1
ATOM 1489 C C . ASP A 1 195 ? 13.442 13.287 -11.362 1.00 64.06 195 ASP A C 1
ATOM 1491 O O . ASP A 1 195 ? 12.258 13.183 -11.009 1.00 64.06 195 ASP A O 1
ATOM 1495 N N . PRO A 1 196 ? 14.421 12.679 -10.662 1.00 68.00 196 PRO A N 1
ATOM 1496 C CA . PRO A 1 196 ? 14.142 11.812 -9.522 1.00 68.00 196 PRO A CA 1
ATOM 1497 C C . PRO A 1 196 ? 13.629 12.605 -8.309 1.00 68.00 196 PRO A C 1
ATOM 1499 O O . PRO A 1 196 ? 13.104 12.018 -7.358 1.00 68.00 196 PRO A O 1
ATOM 1502 N N . GLY A 1 197 ? 13.756 13.938 -8.328 1.00 78.88 197 GLY A N 1
ATOM 1503 C CA . GLY A 1 197 ? 13.367 14.815 -7.235 1.00 78.8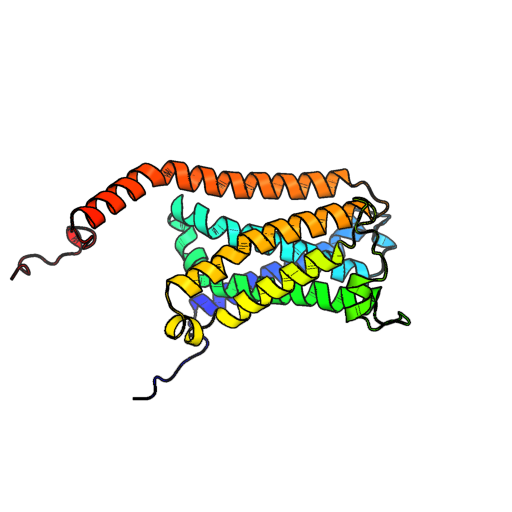8 197 GLY A CA 1
ATOM 1504 C C . GLY A 1 197 ? 11.882 14.717 -6.909 1.00 78.88 197 GLY A C 1
ATOM 1505 O O . GLY A 1 197 ? 11.525 14.603 -5.738 1.00 78.88 197 GLY A O 1
ATOM 1506 N N . VAL A 1 198 ? 11.004 14.698 -7.916 1.00 79.75 198 VAL A N 1
ATOM 1507 C CA . VAL A 1 198 ? 9.547 14.662 -7.694 1.00 79.75 198 VAL A CA 1
ATOM 1508 C C . VAL A 1 198 ? 9.127 13.373 -6.985 1.00 79.75 198 VAL A C 1
ATOM 1510 O O . VAL A 1 198 ? 8.425 13.428 -5.974 1.00 79.75 198 VAL A O 1
ATOM 1513 N N . TYR A 1 199 ? 9.601 12.217 -7.456 1.00 81.25 199 TYR A N 1
ATOM 1514 C CA . TYR A 1 199 ? 9.302 10.924 -6.833 1.00 81.25 199 TYR A CA 1
ATOM 1515 C C . TYR A 1 199 ? 9.855 10.827 -5.410 1.00 81.25 199 TYR A C 1
ATOM 1517 O O . TYR A 1 199 ? 9.166 10.328 -4.514 1.00 81.25 199 TYR A O 1
ATOM 1525 N N . ALA A 1 200 ? 11.060 11.355 -5.177 1.00 86.38 200 ALA A N 1
ATOM 1526 C CA . ALA A 1 200 ? 11.645 11.424 -3.846 1.00 86.38 200 ALA A CA 1
ATOM 1527 C C . ALA A 1 200 ? 10.808 12.301 -2.902 1.00 86.38 200 ALA A C 1
ATOM 1529 O O . ALA A 1 200 ? 10.452 11.855 -1.812 1.00 86.38 200 ALA A O 1
ATOM 1530 N N . TRP A 1 201 ? 10.425 13.509 -3.325 1.00 88.00 201 TRP A N 1
ATOM 1531 C CA . TRP A 1 201 ? 9.618 14.424 -2.514 1.00 88.00 201 TRP A CA 1
ATOM 1532 C C . TRP A 1 201 ? 8.235 13.869 -2.196 1.00 88.00 201 TRP A C 1
ATOM 1534 O O . TRP A 1 201 ? 7.805 13.942 -1.046 1.00 88.00 201 TRP A O 1
ATOM 1544 N N . VAL A 1 202 ? 7.548 13.279 -3.177 1.00 88.69 202 VAL A N 1
ATOM 1545 C CA . VAL A 1 202 ? 6.229 12.667 -2.963 1.00 88.69 202 VAL A CA 1
ATOM 1546 C C . VAL A 1 202 ? 6.332 11.495 -1.989 1.00 88.69 202 VAL A C 1
ATOM 1548 O O . VAL A 1 202 ? 5.542 11.404 -1.050 1.00 88.69 202 VAL A O 1
ATOM 1551 N N . THR A 1 203 ? 7.335 10.632 -2.158 1.00 92.44 203 THR A N 1
ATOM 1552 C CA . THR A 1 203 ? 7.529 9.459 -1.296 1.00 92.44 203 THR A CA 1
ATOM 1553 C C . THR A 1 203 ? 7.900 9.858 0.133 1.00 92.44 203 THR A C 1
ATOM 1555 O O . THR A 1 203 ? 7.299 9.371 1.091 1.00 92.44 203 THR A O 1
ATOM 1558 N N . LEU A 1 204 ? 8.851 10.782 0.301 1.00 93.44 204 LEU A N 1
ATOM 1559 C CA . LEU A 1 204 ? 9.268 11.275 1.616 1.00 93.44 204 LEU A CA 1
ATOM 1560 C C . LEU A 1 204 ? 8.172 12.107 2.292 1.00 93.44 204 LEU A C 1
ATOM 1562 O O . LEU A 1 204 ? 7.991 12.007 3.504 1.00 93.44 204 LEU A O 1
ATOM 1566 N N . GLY A 1 205 ? 7.409 12.888 1.525 1.00 95.12 205 GLY A N 1
ATOM 1567 C CA . GLY A 1 205 ? 6.245 13.624 2.013 1.00 95.12 205 GLY A CA 1
ATOM 1568 C C . GLY A 1 205 ? 5.136 12.689 2.498 1.00 95.12 205 GLY A C 1
ATOM 1569 O O . GLY A 1 205 ? 4.607 12.882 3.592 1.00 95.12 205 GLY A O 1
ATOM 1570 N N . GLY A 1 206 ? 4.841 11.629 1.738 1.00 95.56 206 GLY A N 1
ATOM 1571 C CA . GLY A 1 206 ? 3.925 10.562 2.148 1.00 95.56 206 GLY A CA 1
ATOM 1572 C C . GLY A 1 206 ? 4.386 9.867 3.430 1.00 95.56 206 GLY A C 1
ATOM 1573 O O . GLY A 1 206 ? 3.610 9.733 4.379 1.00 95.56 206 GLY A O 1
ATOM 1574 N N . PHE A 1 207 ? 5.678 9.536 3.523 1.00 96.50 207 PHE A N 1
ATOM 1575 C CA . PHE A 1 207 ? 6.284 9.013 4.747 1.00 96.50 207 PHE A CA 1
ATOM 1576 C C . PHE A 1 207 ? 6.123 9.957 5.936 1.00 96.50 207 PHE A C 1
ATOM 1578 O O . PHE A 1 207 ? 5.636 9.528 6.982 1.00 96.50 207 PHE A O 1
ATOM 1585 N N . ALA A 1 208 ? 6.484 11.231 5.781 1.00 97.12 208 ALA A N 1
ATOM 1586 C CA . ALA A 1 208 ? 6.370 12.226 6.839 1.00 97.12 208 ALA A CA 1
ATOM 1587 C C . ALA A 1 208 ? 4.915 12.398 7.297 1.00 97.12 208 ALA A C 1
ATOM 1589 O O . ALA A 1 208 ? 4.658 12.491 8.496 1.00 97.12 208 ALA A O 1
ATOM 1590 N N . PHE A 1 209 ? 3.958 12.368 6.365 1.00 97.06 209 PHE A N 1
ATOM 1591 C CA . PHE A 1 209 ? 2.533 12.428 6.671 1.00 97.06 209 PHE A CA 1
ATOM 1592 C C . PHE A 1 209 ? 2.067 11.224 7.501 1.00 97.06 209 PHE A C 1
ATOM 1594 O O . PHE A 1 209 ? 1.450 11.404 8.551 1.00 97.06 209 PHE A O 1
ATOM 1601 N N . ILE A 1 210 ? 2.393 9.997 7.077 1.00 97.69 210 ILE A N 1
ATOM 1602 C CA . ILE A 1 210 ? 2.008 8.777 7.803 1.00 97.69 210 ILE A CA 1
ATOM 1603 C C . ILE A 1 210 ? 2.687 8.723 9.172 1.00 97.69 210 ILE A C 1
ATOM 1605 O O . ILE A 1 210 ? 2.015 8.514 10.183 1.00 97.69 210 ILE A O 1
ATOM 1609 N N . ALA A 1 211 ? 3.996 8.968 9.234 1.00 96.94 211 ALA A N 1
ATOM 1610 C CA . ALA A 1 211 ? 4.736 9.013 10.491 1.00 96.94 211 ALA A CA 1
ATOM 1611 C C . ALA A 1 211 ? 4.158 10.076 11.439 1.00 96.94 211 ALA A C 1
ATOM 1613 O O . ALA A 1 211 ? 3.908 9.784 12.608 1.00 96.94 211 ALA A O 1
ATOM 1614 N N . GLY A 1 212 ? 3.869 11.273 10.921 1.00 97.31 212 GLY A N 1
ATOM 1615 C CA . GLY A 1 212 ? 3.229 12.357 11.657 1.00 97.31 212 GLY A CA 1
ATOM 1616 C C . GLY A 1 212 ? 1.875 11.948 12.230 1.00 97.31 212 GLY A C 1
ATOM 1617 O O . GLY A 1 212 ? 1.669 12.082 13.431 1.00 97.31 212 GLY A O 1
ATOM 1618 N N . LEU A 1 213 ? 0.986 11.359 11.422 1.00 96.56 213 LEU A N 1
ATOM 1619 C CA . LEU A 1 213 ? -0.312 10.865 11.896 1.00 96.56 213 LEU A CA 1
ATOM 1620 C C . LEU A 1 213 ? -0.172 9.841 13.026 1.00 96.56 213 LEU A C 1
ATOM 1622 O O . LEU A 1 213 ? -0.881 9.934 14.028 1.00 96.56 213 LEU A O 1
ATOM 1626 N N . HIS A 1 214 ? 0.738 8.875 12.886 1.00 96.00 214 HIS A N 1
ATOM 1627 C CA . HIS A 1 214 ? 0.981 7.868 13.918 1.00 96.00 214 HIS A CA 1
ATOM 1628 C C . HIS A 1 214 ? 1.524 8.482 15.212 1.00 96.00 214 HIS A C 1
ATOM 1630 O O . HIS A 1 214 ? 1.051 8.130 16.295 1.00 96.00 214 HIS A O 1
ATOM 1636 N N . LEU A 1 215 ? 2.476 9.414 15.110 1.00 96.19 215 LEU A N 1
ATOM 1637 C CA . LEU A 1 215 ? 3.040 10.111 16.264 1.00 96.19 215 LEU A CA 1
ATOM 1638 C C . LEU A 1 215 ? 1.986 10.981 16.948 1.00 96.19 215 LEU A C 1
ATOM 1640 O O . LEU A 1 215 ? 1.800 10.863 18.153 1.00 96.19 215 LEU A O 1
ATOM 1644 N N . THR A 1 216 ? 1.247 11.799 16.198 1.00 95.94 216 THR A N 1
ATOM 1645 C CA . THR A 1 216 ? 0.185 12.651 16.743 1.00 95.94 216 THR A CA 1
ATOM 1646 C C . THR A 1 216 ? -0.905 11.821 17.415 1.00 95.94 216 THR A C 1
ATOM 1648 O O . THR A 1 216 ? -1.285 12.127 18.542 1.00 95.94 216 THR A O 1
ATOM 1651 N N . ALA A 1 217 ? -1.372 10.741 16.780 1.00 94.25 217 ALA A N 1
ATOM 1652 C CA . ALA A 1 217 ? -2.356 9.847 17.385 1.00 94.25 217 ALA A CA 1
ATOM 1653 C C . ALA A 1 217 ? -1.831 9.202 18.674 1.00 94.25 217 ALA A C 1
ATOM 1655 O O . ALA A 1 217 ? -2.558 9.164 19.661 1.00 94.25 217 ALA A O 1
ATOM 1656 N N . GLY A 1 218 ? -0.576 8.741 18.683 1.00 92.50 218 GLY A N 1
ATOM 1657 C CA . GLY A 1 218 ? 0.045 8.152 19.870 1.00 92.50 218 GLY A CA 1
ATOM 1658 C C . GLY A 1 218 ? 0.229 9.154 21.009 1.00 92.50 218 GLY A C 1
ATOM 1659 O O . GLY A 1 218 ? -0.084 8.840 22.151 1.00 92.50 218 GLY A O 1
ATOM 1660 N N . LEU A 1 219 ? 0.684 10.371 20.710 1.00 93.88 219 LEU A N 1
ATOM 1661 C CA . LEU A 1 219 ? 0.892 11.422 21.709 1.00 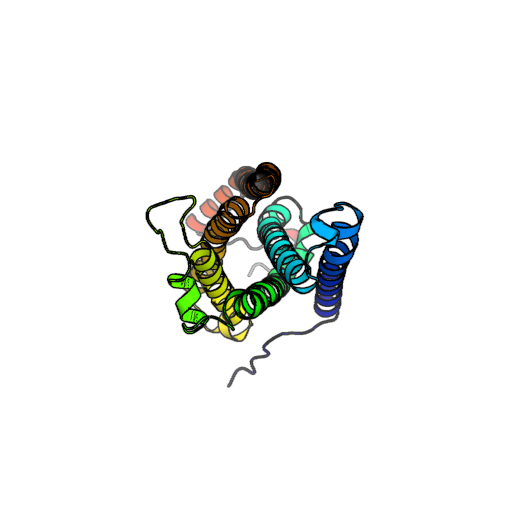93.88 219 LEU A CA 1
ATOM 1662 C C . LEU A 1 219 ? -0.427 11.888 22.332 1.00 93.88 219 LEU A C 1
ATOM 1664 O O . LEU A 1 219 ? -0.502 12.057 23.547 1.00 93.88 219 LEU A O 1
ATOM 1668 N N . LEU A 1 220 ? -1.471 12.072 21.517 1.00 91.50 220 LEU A N 1
ATOM 1669 C CA . LEU A 1 220 ? -2.774 12.539 21.992 1.00 91.50 220 LEU A CA 1
ATOM 1670 C C . LEU A 1 220 ? -3.561 11.453 22.737 1.00 91.50 220 LEU A C 1
ATOM 1672 O O . LEU A 1 220 ? -4.314 11.787 23.650 1.00 91.50 220 LEU A O 1
ATOM 1676 N N . SER A 1 221 ? -3.380 10.171 22.395 1.00 88.50 221 SER A N 1
ATOM 1677 C CA . SER A 1 221 ? -4.045 9.065 23.099 1.00 88.50 221 SER A CA 1
ATOM 1678 C C . SER A 1 221 ? -3.265 8.537 24.304 1.00 88.50 221 SER A C 1
ATOM 1680 O O . SER A 1 221 ? -3.809 7.742 25.064 1.00 88.50 221 SER A O 1
ATOM 1682 N N . TRP A 1 222 ? -2.018 8.973 24.525 1.00 87.06 222 TRP A N 1
ATOM 1683 C CA . TRP A 1 222 ? -1.138 8.369 25.532 1.00 87.06 222 TRP A CA 1
ATOM 1684 C C . TRP A 1 222 ? -1.691 8.443 26.958 1.00 87.06 222 TRP A C 1
ATOM 1686 O O . TRP A 1 222 ? -1.652 7.448 27.677 1.00 87.06 222 TRP A O 1
ATOM 1696 N N . SER A 1 223 ? -2.220 9.593 27.384 1.00 83.56 223 SER A N 1
ATOM 1697 C CA . SER A 1 223 ? -2.738 9.745 28.751 1.00 83.56 223 SER A CA 1
ATOM 1698 C C . SER A 1 223 ? -3.933 8.828 29.023 1.00 83.56 223 SER A C 1
ATOM 1700 O O . SER A 1 223 ? -4.019 8.240 30.101 1.00 83.56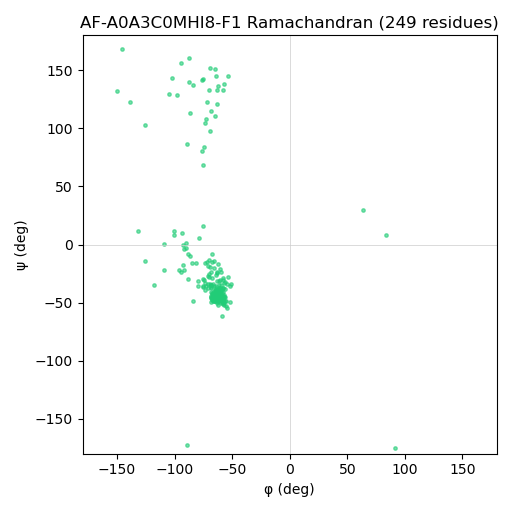 223 SER A O 1
ATOM 1702 N N . GLN A 1 224 ? -4.818 8.673 28.035 1.00 82.06 224 GLN A N 1
ATOM 1703 C CA . GLN A 1 224 ? -5.971 7.777 28.097 1.00 82.06 224 GLN A CA 1
ATOM 1704 C C . GLN A 1 224 ? -5.517 6.314 28.095 1.00 82.06 224 GLN A C 1
ATOM 1706 O O . GLN A 1 224 ? -5.889 5.565 28.993 1.00 82.06 224 GLN A O 1
ATOM 1711 N N . ASP A 1 225 ? -4.632 5.940 27.166 1.00 84.94 225 ASP A N 1
ATOM 1712 C CA . ASP A 1 225 ? -4.077 4.586 27.061 1.00 84.94 225 ASP A CA 1
ATOM 1713 C C . ASP A 1 225 ? -3.348 4.182 28.364 1.00 84.94 225 ASP A C 1
ATOM 1715 O O . ASP A 1 225 ? -3.534 3.080 28.875 1.00 84.94 225 ASP A O 1
ATOM 1719 N N . ALA A 1 226 ? -2.570 5.094 28.963 1.00 84.75 226 ALA A N 1
ATOM 1720 C CA . ALA A 1 226 ? -1.854 4.857 30.218 1.00 84.75 226 ALA A CA 1
ATOM 1721 C C . ALA A 1 226 ? -2.787 4.724 31.433 1.00 84.75 226 ALA A C 1
ATOM 1723 O O . ALA A 1 226 ? -2.497 3.951 32.351 1.00 84.75 226 ALA A O 1
ATOM 1724 N N . ALA A 1 227 ? -3.895 5.472 31.458 1.00 83.12 227 ALA A N 1
ATOM 1725 C CA . ALA A 1 227 ? -4.908 5.345 32.499 1.00 83.12 227 ALA A CA 1
ATOM 1726 C C . ALA A 1 227 ? -5.614 3.984 32.413 1.00 83.12 227 ALA A C 1
ATOM 1728 O O . ALA A 1 227 ? -5.719 3.291 33.426 1.00 83.12 227 ALA A O 1
ATOM 1729 N N . THR A 1 228 ? -6.014 3.565 31.210 1.00 83.44 228 THR A N 1
ATOM 1730 C CA . THR A 1 228 ? -6.624 2.251 30.969 1.00 83.44 228 THR A CA 1
ATOM 1731 C C . THR A 1 228 ? -5.666 1.112 31.321 1.00 83.44 228 THR A C 1
ATOM 1733 O O . THR A 1 228 ? -6.046 0.196 32.049 1.00 83.44 228 THR A O 1
ATOM 1736 N N . ASP A 1 229 ? -4.399 1.189 30.902 1.00 83.88 229 ASP A N 1
ATOM 1737 C CA . ASP A 1 229 ? -3.384 0.182 31.240 1.00 83.88 229 ASP A CA 1
ATOM 1738 C C . ASP A 1 229 ? -3.156 0.066 32.754 1.00 83.88 229 ASP A C 1
ATOM 1740 O O . ASP A 1 229 ? -2.949 -1.038 33.267 1.00 83.88 229 ASP A O 1
ATOM 1744 N N . ARG A 1 230 ? -3.193 1.188 33.489 1.00 84.81 230 ARG A N 1
ATOM 1745 C CA . ARG A 1 230 ? -3.093 1.177 34.955 1.00 84.81 230 ARG A CA 1
ATOM 1746 C C . ARG A 1 230 ? -4.293 0.470 35.580 1.00 84.81 230 ARG A C 1
ATOM 1748 O O . ARG A 1 230 ? -4.092 -0.423 36.394 1.00 84.81 230 ARG A O 1
ATOM 1755 N N . LEU A 1 231 ? -5.510 0.811 35.156 1.00 84.25 231 LEU A N 1
ATOM 1756 C CA . LEU A 1 231 ? -6.737 0.179 35.651 1.00 84.25 231 LEU A CA 1
ATOM 1757 C C . LEU A 1 231 ? -6.711 -1.342 35.445 1.00 84.25 231 LEU A C 1
ATOM 1759 O O . LEU A 1 231 ? -6.973 -2.089 36.385 1.00 84.25 231 LEU A O 1
ATOM 1763 N N . VAL A 1 232 ? -6.301 -1.804 34.260 1.00 84.06 232 VAL A N 1
ATOM 1764 C CA . VAL A 1 232 ? -6.178 -3.240 33.960 1.00 84.06 232 VAL A CA 1
ATOM 1765 C C . VAL A 1 232 ? -5.140 -3.926 34.856 1.00 84.06 232 VAL A C 1
ATOM 1767 O O . VAL A 1 232 ? -5.383 -5.033 35.337 1.00 84.06 232 VAL A O 1
ATOM 1770 N N . ARG A 1 233 ? -3.988 -3.288 35.118 1.00 84.81 233 ARG A N 1
ATOM 1771 C CA . ARG A 1 233 ? -2.964 -3.827 36.038 1.00 84.81 233 ARG A CA 1
ATOM 1772 C C . ARG A 1 233 ? -3.449 -3.904 37.482 1.00 84.81 233 ARG A C 1
ATOM 1774 O O . ARG A 1 233 ? -3.107 -4.858 38.173 1.00 84.81 233 ARG A O 1
ATOM 1781 N N . ASP A 1 234 ? -4.260 -2.941 37.898 1.00 88.94 234 ASP A N 1
ATOM 1782 C CA . ASP A 1 234 ? -4.850 -2.872 39.236 1.00 88.94 234 ASP A CA 1
ATOM 1783 C C . ASP A 1 234 ? -6.064 -3.815 39.395 1.00 88.94 234 ASP A C 1
ATOM 1785 O O . ASP A 1 234 ? -6.732 -3.809 40.427 1.00 88.94 234 ASP A O 1
ATOM 1789 N N . GLY A 1 235 ? -6.355 -4.647 38.386 1.00 87.75 235 GLY A N 1
ATOM 1790 C CA . GLY A 1 235 ? -7.430 -5.642 38.409 1.00 87.75 235 GLY A CA 1
ATOM 1791 C C . GLY A 1 235 ? -8.813 -5.094 38.052 1.00 87.75 235 GLY A C 1
ATOM 1792 O O . GLY A 1 235 ? -9.802 -5.817 38.179 1.00 87.75 235 GLY A O 1
ATOM 1793 N N . TRP A 1 236 ? -8.905 -3.845 37.592 1.00 81.19 236 TRP A N 1
ATOM 1794 C CA . TRP A 1 236 ? -10.160 -3.236 37.162 1.00 81.19 236 TRP A CA 1
ATOM 1795 C C . TRP A 1 236 ? -10.484 -3.604 35.713 1.00 81.19 236 TRP A C 1
ATOM 1797 O O . TRP A 1 236 ? -9.628 -3.576 34.829 1.00 81.19 236 TRP A O 1
ATOM 1807 N N . LEU A 1 237 ? -11.754 -3.930 35.468 1.00 75.50 237 LEU A N 1
ATOM 1808 C CA . LEU A 1 237 ? -12.298 -4.218 34.142 1.00 75.50 237 LEU A CA 1
ATOM 1809 C C . LEU A 1 237 ? -13.129 -3.026 33.660 1.00 75.50 237 LEU A C 1
ATOM 1811 O O . LEU A 1 237 ? -14.015 -2.553 34.370 1.00 75.50 237 LEU A O 1
ATOM 1815 N N . GLU A 1 238 ? -12.865 -2.552 32.444 1.00 71.00 238 GLU A N 1
ATOM 1816 C CA . GLU A 1 238 ? -13.664 -1.497 31.821 1.00 71.00 238 GLU A CA 1
ATOM 1817 C C . GLU A 1 238 ? -15.028 -2.069 31.390 1.00 71.00 238 GLU A C 1
ATOM 1819 O O . GLU A 1 238 ? -15.118 -2.866 30.458 1.00 71.00 238 GLU A O 1
ATOM 1824 N N . LEU A 1 239 ? -16.098 -1.688 32.097 1.00 71.44 239 LEU A N 1
ATOM 1825 C CA . LEU A 1 239 ? -17.470 -2.171 31.860 1.00 71.44 239 LEU A CA 1
ATOM 1826 C C . LEU A 1 239 ? -18.265 -1.304 30.863 1.00 71.44 239 LEU A C 1
ATOM 1828 O O . LEU A 1 239 ? -19.421 -1.606 30.573 1.00 71.44 239 LEU A O 1
ATOM 1832 N N . GLY A 1 240 ? -17.646 -0.254 30.314 1.00 67.56 240 GLY A N 1
ATOM 1833 C CA . GLY A 1 240 ? -18.283 0.723 29.432 1.00 67.56 240 GLY A CA 1
ATOM 1834 C C . GLY A 1 240 ? -18.857 1.938 30.177 1.00 67.56 240 GLY A C 1
ATOM 1835 O O . GLY A 1 240 ? -18.662 2.084 31.386 1.00 67.56 240 GLY A O 1
ATOM 1836 N N . PRO A 1 241 ? -19.547 2.851 29.466 1.00 73.19 241 PRO A N 1
ATOM 1837 C CA . PRO A 1 241 ? -20.132 4.045 30.068 1.00 73.19 241 PRO A CA 1
ATOM 1838 C C . PRO A 1 241 ? -21.095 3.664 31.192 1.00 73.19 241 PRO A C 1
ATOM 1840 O O . PRO A 1 241 ? -21.909 2.762 31.005 1.00 73.19 241 PRO A O 1
ATOM 1843 N N . ALA A 1 242 ? -21.077 4.386 32.315 1.00 70.94 242 ALA A N 1
ATOM 1844 C CA . ALA A 1 242 ? -21.979 4.115 33.441 1.00 70.94 242 ALA A CA 1
ATOM 1845 C C . ALA A 1 242 ? -23.458 4.046 33.006 1.00 70.94 242 ALA A C 1
ATOM 1847 O O . ALA A 1 242 ? -24.200 3.184 33.458 1.00 70.94 242 ALA A O 1
ATOM 1848 N N . LEU A 1 243 ? -23.848 4.879 32.034 1.00 76.00 243 LEU A N 1
ATOM 1849 C CA . LEU A 1 243 ? -25.193 4.925 31.445 1.00 76.00 243 LEU A CA 1
ATOM 1850 C C . LEU A 1 243 ? -25.580 3.678 30.626 1.00 76.00 243 LEU A C 1
ATOM 1852 O O . LEU A 1 243 ? -26.747 3.508 30.290 1.00 76.00 243 LEU A O 1
ATOM 1856 N N . SER A 1 244 ? -24.618 2.827 30.264 1.00 72.56 244 SER A N 1
ATOM 1857 C CA . SER A 1 244 ? -24.873 1.553 29.576 1.00 72.56 244 SER A CA 1
ATOM 1858 C C . SER A 1 244 ? -25.166 0.401 30.540 1.00 72.56 244 SER A C 1
ATOM 1860 O O . SER A 1 244 ? -25.605 -0.662 30.101 1.00 72.56 244 SER A O 1
ATOM 1862 N N . ILE A 1 245 ? -24.959 0.614 31.845 1.00 71.31 245 ILE A N 1
ATOM 1863 C CA . ILE A 1 245 ? -25.292 -0.337 32.901 1.00 71.31 245 ILE A CA 1
ATOM 1864 C C . ILE A 1 245 ? -26.755 -0.082 33.287 1.00 71.31 245 ILE A C 1
ATOM 1866 O O . ILE A 1 245 ? -27.058 0.991 33.803 1.00 71.31 245 ILE A O 1
ATOM 1870 N N . PRO A 1 246 ? -27.684 -1.022 33.033 1.00 70.88 246 PRO A N 1
ATOM 1871 C CA . PRO A 1 246 ? -29.078 -0.826 33.408 1.00 70.88 246 PRO A CA 1
ATOM 1872 C C . PRO A 1 246 ? -29.203 -0.701 34.930 1.00 70.88 246 PRO A C 1
ATOM 1874 O O . PRO A 1 246 ? -28.657 -1.534 35.663 1.00 70.88 246 PRO A O 1
ATOM 1877 N N . ASP A 1 247 ? -29.949 0.304 35.393 1.00 73.81 247 ASP A N 1
ATOM 1878 C CA . ASP A 1 247 ? -30.202 0.529 36.818 1.00 73.81 247 ASP A CA 1
ATOM 1879 C C . ASP A 1 247 ? -30.763 -0.734 37.502 1.00 73.81 247 ASP A C 1
ATOM 1881 O O . ASP A 1 247 ? -31.526 -1.509 36.917 1.00 73.81 247 ASP A O 1
ATOM 1885 N N . ASN A 1 248 ? -30.389 -0.943 38.770 1.00 67.94 248 ASN A N 1
ATOM 1886 C CA . ASN A 1 248 ? -30.838 -2.054 39.627 1.00 67.94 248 ASN A CA 1
ATOM 1887 C C . ASN A 1 248 ? -30.446 -3.477 39.167 1.00 67.94 248 ASN A C 1
ATOM 1889 O O . ASN A 1 248 ? -31.158 -4.443 39.451 1.00 67.94 248 ASN A O 1
ATOM 1893 N N . ARG A 1 249 ? -29.311 -3.643 38.472 1.00 59.34 249 ARG A N 1
ATOM 1894 C CA . ARG A 1 249 ? -28.803 -4.968 38.043 1.00 59.34 249 ARG A CA 1
ATOM 1895 C C . ARG A 1 249 ? -27.549 -5.463 38.770 1.00 59.34 249 ARG A C 1
ATOM 1897 O O . ARG A 1 249 ? -27.115 -6.574 38.473 1.00 59.34 249 ARG A O 1
ATOM 1904 N N . ALA A 1 250 ? -26.999 -4.705 39.720 1.00 55.72 250 ALA A N 1
ATOM 1905 C CA . ALA A 1 250 ? -25.974 -5.229 40.621 1.00 55.72 250 ALA A CA 1
ATOM 1906 C C . ALA A 1 250 ? -26.602 -6.331 41.497 1.00 55.72 250 ALA A C 1
ATOM 1908 O O . ALA A 1 250 ? -27.490 -6.049 42.301 1.00 55.72 250 ALA A O 1
ATOM 1909 N N . ARG A 1 251 ? -26.202 -7.585 41.269 1.00 47.03 251 ARG A N 1
ATOM 1910 C CA . ARG A 1 251 ? -26.464 -8.721 42.161 1.00 47.03 251 ARG A CA 1
ATOM 1911 C C . ARG A 1 251 ? -25.194 -9.054 42.917 1.00 47.03 251 ARG A C 1
ATOM 1913 O O . ARG A 1 251 ? -24.128 -9.001 42.266 1.00 47.03 251 ARG A O 1
#

Foldseek 3Di:
DPDPFDQDPDDPLLVVVLVVLVVVLVCQLVCQLPVVCVVDVVCVPPDSLVSNLVSLLVSLLVLLLVLLLLVLVCLVDVVSVSVVVNSLSSLLVSLVSLVVNLVSCLCPVAVPDPDDSVVCLCPVQDPCVDLLSHSLSVLSVVLSVLSVVSNVCSTPVNVVVDDPVVNVVSVVCSVVSLVSSLSSQLSVLSNDPDDSVVSNCVSVVSVCVSVVSVVVSCVVCVVVVVVVVVCVVVVHDCPDDPVVDDPPPDD

Secondary structure (DSSP, 8-state):
------S----HHHHHHHHHHHHHHHHHHHHHHHHHHHH-TTGGGS-HHHHHHHHHHHHHHHHHHHHHHHHHHHHH-GGGHHHHHTHHHHHHHHHHHHHHHHHHHHHHHHTTSSS-HHHHHHHTT--TT-TTT--HHHHHHHHHHHHHHHHHT-SHHHHHHS-HHHHHHHHHHHHHHHHHHHHHHHHHHTTSSS-HHHHHHHHHHHHHHHHHHHHHHHHHHHHHHHHHHHHHHTT------GGGS-TT---

Sequence (251 aa):
MAATYKAIGWNRHKVIYDLIALTGVGLYIGGFVVLTPMLNPEAANTSPEILVISALGACAFFLLHVVLAIGPLARLSPAFLPLLYNRRHLGVLLFIVALGHGAFALVWYHAFSVTNPLVSIFLDTGDYQGIAGFPFEVLGLAALAILYVMAATSHDFWLNNLSPRLWKALHMLVYVAYALLVGHVLLGAARESGDPGVYAWVTLGGFAFIAGLHLTAGLLSWSQDAATDRLVRDGWLELGPALSIPDNRAR

Nearest PDB structures (foldseek):
  7u8g-assembly1_A  TM=5.952E-01  e=2.124E-01  Homo sapiens
  8yky-assembly1_R  TM=2.483E-01  e=8.767E+00  Clostridium perfringens
  3zx6-assembly1_A  TM=1.505E-01  e=5.018E+00  Archaeoglobus fulgidus DSM 4304

Radius of gyration: 22.09 Å; Cα contacts (8 Å, |Δi|>4): 192; chains: 1; bounding box: 58×46×68 Å

pLDDT: mean 88.78, std 10.42, range [41.47, 98.75]

Mean predicted aligned error: 7.21 Å